Protein AF-C4JVC6-F1 (afdb_monomer_lite)

Secondary structure (DSSP, 8-state):
---HHHHHHHHHHHHHHHHHHHHHHHHHH---PPP---TT-TT-------PPPPPP-PPP--------------------------TTSPPPPPHHHHHHHHHHHHHHHHHHHHHHHHHHHT-TTTTS-HHHHHHHHHHHHHHHHHHHHHHHHHHHHHHHHHHHHHHHHHHHHHHHHHHTTTTTSSSSS---

InterPro domains:
  IPR021384 Mediator complex, subunit Med21 [PF11221] (1-170)
  IPR021384 Mediator complex, subunit Med21 [PTHR13381] (1-170)
  IPR037212 Mediator complex, subunit Med7/Med21-like [SSF140718] (2-170)

Sequence (192 aa):
MADILTQLQTCLDQLATQFYATIAYLDTYHDHSPAIPPPNVPNAVPQLNKIPKNPLPAVAAAGTTANTPGAPLPPDAAPQQQQQQHPDGPPPDSPGTFLMRQRELARDLIIKEQQIEYLVSVLPGIKSSEAEQLERIKQLAGELRAVEEERSSKRRELRKLGEKVDGLLGATCFSSSWILPVTNRRRAESQP

Radius of gyration: 44.87 Å; chains: 1; bounding box: 111×76×104 Å

Organism: Uncinocarpus reesii (strain UAMH 1704) (NCBI:txid336963)

Foldseek 3Di:
DDALVVVLVVLVVVLVVLVVVLVVLCVQQPDPPPDPDDPPDPDPDPDPPDDDDDDDDDDDDDDDDDDDDDDDDDDDDDDDPPPDDDPPGDYHDDPVVSVVVNVVSVVVSVVSVVVSVVSQVPNPCPPPDPVRVVVVVVVVVVVVVVVVVVVVVVVVVVVVVVVVVVVVVVVVVVVVVVVPPPPPPVVPPDDD

Structure (mmCIF, N/CA/C/O backbone):
data_AF-C4JVC6-F1
#
_entry.id   AF-C4JVC6-F1
#
loop_
_atom_site.group_PDB
_atom_site.id
_atom_site.type_symbol
_atom_site.label_atom_id
_atom_site.label_alt_id
_atom_site.label_comp_id
_atom_site.label_asym_id
_atom_site.label_entity_id
_atom_site.label_seq_id
_atom_site.pdbx_PDB_ins_code
_atom_site.Cartn_x
_atom_site.Cartn_y
_atom_site.Cartn_z
_atom_site.occupancy
_atom_site.B_iso_or_equiv
_atom_site.auth_seq_id
_atom_site.auth_comp_id
_atom_site.auth_asym_id
_atom_site.auth_atom_id
_atom_site.pdbx_PDB_model_num
ATOM 1 N N . MET A 1 1 ? -1.883 -8.960 8.449 1.00 44.94 1 MET A N 1
ATOM 2 C CA . MET A 1 1 ? -2.277 -7.663 7.867 1.00 44.94 1 MET A CA 1
ATOM 3 C C . MET A 1 1 ? -1.006 -6.835 7.849 1.00 44.94 1 MET A C 1
ATOM 5 O O . MET A 1 1 ? -0.602 -6.360 8.899 1.00 44.94 1 MET A O 1
ATOM 9 N N . ALA A 1 2 ? -0.261 -6.907 6.743 1.00 48.66 2 ALA A N 1
ATOM 10 C CA . ALA A 1 2 ? 1.084 -6.345 6.660 1.00 48.66 2 ALA A CA 1
ATOM 11 C C . ALA A 1 2 ? 1.010 -4.817 6.751 1.00 48.66 2 ALA A C 1
ATOM 13 O O . ALA A 1 2 ? 0.132 -4.201 6.152 1.00 48.66 2 ALA A O 1
ATOM 14 N N . ASP A 1 3 ? 1.897 -4.253 7.558 1.00 87.31 3 ASP A N 1
ATOM 15 C CA . ASP A 1 3 ? 2.061 -2.823 7.777 1.00 87.31 3 ASP A CA 1
ATOM 16 C C . ASP A 1 3 ? 2.368 -2.107 6.447 1.00 87.31 3 ASP A C 1
ATOM 18 O O . ASP A 1 3 ? 3.225 -2.552 5.680 1.00 87.31 3 ASP A O 1
ATOM 22 N N . ILE A 1 4 ? 1.657 -1.010 6.163 1.00 83.88 4 ILE A N 1
ATOM 23 C CA . ILE A 1 4 ? 1.789 -0.229 4.919 1.00 83.88 4 ILE A CA 1
ATOM 24 C C . ILE A 1 4 ? 3.217 0.318 4.786 1.00 83.88 4 ILE A C 1
ATOM 26 O O . ILE A 1 4 ? 3.759 0.369 3.682 1.00 83.88 4 ILE A O 1
ATOM 30 N N . LEU A 1 5 ? 3.866 0.654 5.906 1.00 86.75 5 LEU A N 1
ATOM 31 C CA . LEU A 1 5 ? 5.268 1.081 5.913 1.00 86.75 5 LEU A CA 1
ATOM 32 C C . LEU A 1 5 ? 6.205 -0.060 5.503 1.00 86.75 5 LEU A C 1
ATOM 34 O O . LEU A 1 5 ? 7.117 0.137 4.701 1.00 86.75 5 LEU A O 1
ATOM 38 N N . THR A 1 6 ? 5.937 -1.273 5.987 1.00 88.56 6 THR A N 1
ATOM 39 C CA . THR A 1 6 ? 6.692 -2.470 5.587 1.00 88.56 6 THR A CA 1
ATOM 40 C C . THR A 1 6 ? 6.469 -2.793 4.106 1.00 88.56 6 THR A C 1
ATOM 42 O O . THR A 1 6 ? 7.410 -3.157 3.403 1.00 88.56 6 THR A O 1
ATOM 45 N N . GLN A 1 7 ? 5.251 -2.599 3.593 1.00 89.12 7 GLN A N 1
ATOM 46 C CA . GLN A 1 7 ? 4.946 -2.759 2.171 1.00 89.12 7 GLN A CA 1
ATOM 47 C C . GLN A 1 7 ? 5.706 -1.749 1.301 1.00 89.12 7 GLN A C 1
ATOM 49 O O . GLN A 1 7 ? 6.273 -2.141 0.283 1.00 89.12 7 GLN A O 1
ATOM 54 N N . LEU A 1 8 ? 5.769 -0.476 1.706 1.00 88.31 8 LEU A N 1
ATOM 55 C CA . LEU A 1 8 ? 6.546 0.553 1.007 1.00 88.31 8 LEU A CA 1
ATOM 56 C C . LEU A 1 8 ? 8.030 0.167 0.961 1.00 88.31 8 LEU A C 1
ATOM 58 O O . LEU A 1 8 ? 8.640 0.209 -0.106 1.00 88.31 8 LEU A O 1
ATOM 62 N N . GLN A 1 9 ? 8.582 -0.310 2.079 1.00 90.88 9 GLN A N 1
ATOM 63 C CA . GLN A 1 9 ? 9.961 -0.795 2.139 1.00 90.88 9 GLN A CA 1
ATOM 64 C C . GLN A 1 9 ? 10.219 -1.935 1.140 1.00 90.88 9 GLN A C 1
ATOM 66 O O . GLN A 1 9 ? 11.223 -1.912 0.430 1.00 90.88 9 GLN A O 1
ATOM 71 N N . THR A 1 10 ? 9.306 -2.907 1.039 1.00 90.88 10 THR A N 1
ATOM 72 C CA . THR A 1 10 ? 9.401 -3.986 0.041 1.00 90.88 10 THR A CA 1
ATOM 73 C C . THR A 1 10 ? 9.290 -3.459 -1.392 1.00 90.88 10 THR A C 1
ATOM 75 O O . THR A 1 10 ? 10.024 -3.912 -2.266 1.00 90.88 10 THR A O 1
ATOM 78 N N . CYS A 1 11 ? 8.405 -2.494 -1.659 1.00 89.31 11 CYS A N 1
ATOM 79 C CA . CYS A 1 11 ? 8.266 -1.900 -2.989 1.00 89.31 11 CYS A CA 1
ATOM 80 C C . CYS A 1 11 ? 9.527 -1.144 -3.427 1.00 89.31 11 CYS A C 1
ATOM 82 O O . CYS A 1 11 ? 9.927 -1.264 -4.583 1.00 89.31 11 CYS A O 1
ATOM 84 N N . LEU A 1 12 ? 10.170 -0.407 -2.519 1.00 91.25 12 LEU A N 1
ATOM 85 C CA . LEU A 1 12 ? 11.408 0.319 -2.812 1.00 91.25 12 LEU A CA 1
ATOM 86 C C . LEU A 1 12 ? 12.566 -0.654 -3.099 1.00 91.25 12 LEU A C 1
ATOM 88 O O . LEU A 1 12 ? 13.299 -0.477 -4.068 1.00 91.25 12 LEU A O 1
ATOM 92 N N . ASP A 1 13 ? 12.685 -1.725 -2.313 1.00 93.56 13 ASP A N 1
ATOM 93 C CA . ASP A 1 13 ? 13.698 -2.771 -2.515 1.00 93.56 13 ASP A CA 1
ATOM 94 C C . ASP A 1 13 ? 13.533 -3.501 -3.864 1.00 93.56 13 ASP A C 1
ATOM 96 O O . ASP A 1 13 ? 14.488 -3.684 -4.628 1.00 93.56 13 ASP A O 1
ATOM 100 N N . GLN A 1 14 ? 12.289 -3.829 -4.224 1.00 91.31 14 GLN A N 1
ATOM 101 C CA . GLN A 1 14 ? 11.960 -4.394 -5.534 1.00 91.31 14 GLN A CA 1
ATOM 102 C C . GLN A 1 14 ? 12.302 -3.435 -6.679 1.00 91.31 14 GLN A C 1
ATOM 104 O O . GLN A 1 14 ? 12.825 -3.872 -7.703 1.00 91.31 14 GLN A O 1
ATOM 109 N N . LEU A 1 15 ? 12.045 -2.138 -6.506 1.00 92.69 15 LEU A N 1
ATOM 110 C CA . LEU A 1 15 ? 12.345 -1.116 -7.505 1.00 92.69 15 LEU A CA 1
ATOM 111 C C . LEU A 1 15 ? 13.863 -0.969 -7.709 1.00 92.69 15 LEU A C 1
ATOM 113 O O . LEU A 1 15 ? 14.331 -0.950 -8.846 1.00 92.69 15 LEU A O 1
ATOM 117 N N . ALA A 1 16 ? 14.654 -0.949 -6.633 1.00 92.12 16 ALA A N 1
ATOM 118 C CA . ALA A 1 16 ? 16.115 -0.906 -6.723 1.00 92.12 16 ALA A CA 1
ATOM 119 C C . ALA A 1 16 ? 16.690 -2.147 -7.431 1.00 92.12 16 ALA A C 1
ATOM 121 O O . ALA A 1 16 ? 17.555 -2.029 -8.303 1.00 92.12 16 ALA A O 1
ATOM 122 N N . THR A 1 17 ? 16.160 -3.331 -7.112 1.00 93.12 17 THR A N 1
ATOM 123 C CA . THR A 1 17 ? 16.526 -4.588 -7.784 1.00 93.12 17 THR A CA 1
ATOM 124 C C . THR A 1 17 ? 16.199 -4.528 -9.274 1.00 93.12 17 THR A C 1
ATOM 126 O O . THR A 1 17 ? 17.008 -4.921 -10.117 1.00 93.12 17 THR A O 1
ATOM 129 N N . GLN A 1 18 ? 15.032 -3.982 -9.614 1.00 92.06 18 GLN A N 1
ATOM 130 C CA . GLN A 1 18 ? 14.611 -3.808 -10.992 1.00 92.06 18 GLN A CA 1
ATOM 131 C C . GLN A 1 18 ? 15.514 -2.826 -11.746 1.00 92.06 18 GLN A C 1
ATOM 133 O O . GLN A 1 18 ? 15.920 -3.150 -12.856 1.00 92.06 18 GLN A O 1
ATOM 138 N N . PHE A 1 19 ? 15.901 -1.687 -11.159 1.00 92.62 19 PHE A N 1
ATOM 139 C CA . PHE A 1 19 ? 16.855 -0.759 -11.783 1.00 92.62 19 PHE A CA 1
ATOM 140 C C . PHE A 1 19 ? 18.204 -1.407 -12.082 1.00 92.62 19 PHE A C 1
ATOM 142 O O . PHE A 1 19 ? 18.767 -1.205 -13.156 1.00 92.62 19 PHE A O 1
ATOM 149 N N . TYR A 1 20 ? 18.731 -2.201 -11.151 1.00 93.44 20 TYR A N 1
ATOM 150 C CA . TYR A 1 20 ? 19.973 -2.920 -11.403 1.00 93.44 20 TYR A CA 1
ATOM 151 C C . TYR A 1 20 ? 19.810 -3.927 -12.550 1.00 93.44 20 TYR A C 1
ATOM 153 O O . TYR A 1 20 ? 20.639 -3.965 -13.458 1.00 93.44 20 TYR A O 1
ATOM 161 N N . ALA A 1 21 ? 18.716 -4.691 -12.558 1.00 89.19 21 ALA A N 1
ATOM 162 C CA . ALA A 1 21 ? 18.427 -5.655 -13.614 1.00 89.19 21 ALA A CA 1
ATOM 163 C C . ALA A 1 21 ? 18.221 -4.990 -14.987 1.00 89.19 21 ALA A C 1
ATOM 165 O O . ALA A 1 21 ? 18.677 -5.530 -15.994 1.00 89.19 21 ALA A O 1
ATOM 166 N N . THR A 1 22 ? 17.577 -3.818 -15.049 1.00 90.56 22 THR A N 1
ATOM 167 C CA . THR A 1 22 ? 17.377 -3.093 -16.312 1.00 90.56 22 THR A CA 1
ATOM 168 C C . THR A 1 22 ? 18.696 -2.582 -16.875 1.00 90.56 22 THR A C 1
ATOM 170 O O . THR A 1 22 ? 18.957 -2.773 -18.060 1.00 90.56 22 THR A O 1
ATOM 173 N N . ILE A 1 23 ? 19.555 -1.995 -16.037 1.00 90.19 23 ILE A N 1
ATOM 174 C CA . ILE A 1 23 ? 20.883 -1.522 -16.445 1.00 90.19 23 ILE A CA 1
ATOM 175 C C . ILE A 1 23 ? 21.759 -2.705 -16.866 1.00 90.19 23 ILE A C 1
ATOM 177 O O . ILE A 1 23 ? 22.396 -2.641 -17.913 1.00 90.19 23 ILE A O 1
ATOM 181 N N . ALA A 1 24 ? 21.749 -3.805 -16.109 1.00 87.94 24 ALA A N 1
ATOM 182 C CA . ALA A 1 24 ? 22.493 -5.012 -16.454 1.00 87.94 24 ALA A CA 1
ATOM 183 C C . ALA A 1 24 ? 22.021 -5.622 -17.783 1.00 87.94 24 ALA A C 1
ATOM 185 O O . ALA A 1 24 ? 22.848 -6.018 -18.599 1.00 87.94 24 ALA A O 1
ATOM 186 N N . TYR A 1 25 ? 20.710 -5.663 -18.041 1.00 88.50 25 TYR A N 1
ATOM 187 C CA . TYR A 1 25 ? 20.157 -6.127 -19.317 1.00 88.50 25 TYR A CA 1
ATOM 188 C C . TYR A 1 25 ? 20.566 -5.215 -20.485 1.00 88.50 25 TYR A C 1
ATOM 190 O O . TYR A 1 25 ? 20.982 -5.703 -21.532 1.00 88.50 25 TYR A O 1
ATOM 198 N N . LEU A 1 26 ? 20.513 -3.893 -20.296 1.00 86.69 26 LEU A N 1
ATOM 199 C CA . LEU A 1 26 ? 20.966 -2.926 -21.300 1.00 86.69 26 LEU A CA 1
ATOM 200 C C . LEU A 1 26 ? 22.464 -3.091 -21.603 1.00 86.69 26 LEU A C 1
ATOM 202 O O . LEU A 1 26 ? 22.848 -3.112 -22.766 1.00 86.69 26 LEU A O 1
ATOM 206 N N . ASP A 1 27 ? 23.304 -3.259 -20.582 1.00 86.31 27 ASP A N 1
ATOM 207 C CA . ASP A 1 27 ? 24.755 -3.421 -20.743 1.00 86.31 27 ASP A CA 1
ATOM 208 C C . ASP A 1 27 ? 25.133 -4.770 -21.378 1.00 86.31 27 ASP A C 1
ATOM 210 O O . ASP A 1 27 ? 26.068 -4.846 -22.165 1.00 86.31 27 ASP A O 1
ATOM 214 N N . THR A 1 28 ? 24.385 -5.840 -21.107 1.00 84.31 28 THR A N 1
ATOM 215 C CA . THR A 1 28 ? 24.721 -7.188 -21.605 1.00 84.31 28 THR A CA 1
ATOM 216 C C . THR A 1 28 ? 24.170 -7.500 -22.996 1.00 84.31 28 THR A C 1
ATOM 218 O O . THR A 1 28 ? 24.816 -8.238 -23.736 1.00 84.31 28 THR A O 1
ATOM 221 N N . TYR A 1 29 ? 23.020 -6.935 -23.379 1.00 80.62 29 TYR A N 1
ATOM 222 C CA . TYR A 1 29 ? 22.329 -7.272 -24.634 1.00 80.62 29 TYR A CA 1
ATOM 223 C C . TYR A 1 29 ? 22.292 -6.131 -25.661 1.00 80.62 29 TYR A C 1
ATOM 225 O O . TYR A 1 29 ? 21.611 -6.268 -26.679 1.00 80.62 29 TYR A O 1
ATOM 233 N N . HIS A 1 30 ? 22.997 -5.015 -25.429 1.00 74.44 30 HIS A N 1
ATOM 234 C CA . HIS A 1 30 ? 23.069 -3.942 -26.422 1.00 74.44 30 HIS A CA 1
ATOM 235 C C . HIS A 1 30 ? 23.783 -4.393 -27.702 1.00 74.44 30 HIS A C 1
ATOM 237 O O . HIS A 1 30 ? 24.790 -5.110 -27.689 1.00 74.44 30 HIS A O 1
ATOM 243 N N . ASP A 1 31 ? 23.257 -3.920 -28.830 1.00 66.50 31 ASP A N 1
ATOM 244 C CA . ASP A 1 31 ? 23.891 -4.111 -30.124 1.00 66.50 31 ASP A CA 1
ATOM 245 C C . ASP A 1 31 ? 25.186 -3.287 -30.156 1.00 66.50 31 ASP A C 1
ATOM 247 O O . ASP A 1 31 ? 25.179 -2.078 -29.899 1.00 66.50 31 ASP A O 1
ATOM 251 N N . HIS A 1 32 ? 26.315 -3.937 -30.441 1.00 63.31 32 HIS A N 1
ATOM 252 C CA . HIS A 1 32 ? 27.625 -3.287 -30.515 1.00 63.31 32 HIS A CA 1
ATOM 253 C C . HIS A 1 32 ? 27.745 -2.571 -31.862 1.00 63.31 32 HIS A C 1
ATOM 255 O O . HIS A 1 32 ? 28.586 -2.921 -32.694 1.00 63.31 32 HIS A O 1
ATOM 261 N N . SER A 1 33 ? 26.855 -1.602 -32.103 1.00 56.97 33 SER A N 1
ATOM 262 C CA . SER A 1 33 ? 26.818 -0.870 -33.362 1.00 56.97 33 SER A CA 1
ATOM 263 C C . SER A 1 33 ? 28.211 -0.301 -33.632 1.00 56.97 33 SER A C 1
ATOM 265 O O . SER A 1 33 ? 28.746 0.420 -32.781 1.00 56.97 33 SER A O 1
ATOM 267 N N . PRO A 1 34 ? 28.817 -0.596 -34.797 1.00 56.62 34 PRO A N 1
ATOM 268 C CA . PRO A 1 34 ? 30.087 0.003 -35.156 1.00 56.62 34 PRO A CA 1
ATOM 269 C C . PRO A 1 34 ? 29.924 1.522 -35.126 1.00 56.62 34 PRO A C 1
ATOM 271 O O . PRO A 1 34 ? 28.909 2.057 -35.584 1.00 56.62 34 PRO A O 1
ATOM 274 N N . ALA A 1 35 ? 30.910 2.208 -34.547 1.00 54.06 35 ALA A N 1
ATOM 275 C CA . ALA A 1 35 ? 30.951 3.661 -34.550 1.00 54.06 35 ALA A CA 1
ATOM 276 C C . ALA A 1 35 ? 30.781 4.143 -35.995 1.00 54.06 35 ALA A C 1
ATOM 278 O O . ALA A 1 35 ? 31.563 3.763 -36.866 1.00 54.06 35 ALA A O 1
ATOM 279 N N . ILE A 1 36 ? 29.740 4.939 -36.255 1.00 57.44 36 ILE A N 1
ATOM 280 C CA . ILE A 1 36 ? 29.518 5.539 -37.571 1.00 57.44 36 ILE A CA 1
ATOM 281 C C . ILE A 1 36 ? 30.738 6.430 -37.842 1.00 57.44 36 ILE A C 1
ATOM 283 O O . ILE A 1 36 ? 30.950 7.390 -37.092 1.00 57.44 36 ILE A O 1
ATOM 287 N N . PRO A 1 37 ? 31.576 6.122 -38.849 1.00 56.25 37 PRO A N 1
ATOM 288 C CA . PRO A 1 37 ? 32.741 6.941 -39.121 1.00 56.25 37 PRO A CA 1
ATOM 289 C C . PRO A 1 37 ? 32.266 8.326 -39.587 1.00 56.25 37 PRO A C 1
ATOM 291 O O . PRO A 1 37 ? 31.366 8.413 -40.429 1.00 56.25 37 PRO A O 1
ATOM 294 N N . PRO A 1 38 ? 32.835 9.425 -39.058 1.00 61.59 38 PRO A N 1
ATOM 295 C CA . PRO A 1 38 ? 32.524 10.756 -39.555 1.00 61.59 38 PRO A CA 1
ATOM 296 C C . PRO A 1 38 ? 32.864 10.837 -41.055 1.00 61.59 38 PRO A C 1
ATOM 298 O O . PRO A 1 38 ? 33.864 10.256 -41.486 1.00 61.59 38 PRO A O 1
ATOM 301 N N . PRO A 1 39 ? 32.078 11.574 -41.860 1.00 66.12 39 PRO A N 1
ATOM 302 C CA . PRO A 1 39 ? 32.087 11.486 -43.325 1.00 66.12 39 PRO A CA 1
ATOM 303 C C . PRO A 1 39 ? 33.377 11.960 -44.025 1.00 66.12 39 PRO A C 1
ATOM 305 O O . PRO A 1 39 ? 33.387 12.052 -45.247 1.00 66.12 39 PRO A O 1
ATOM 308 N N . ASN A 1 40 ? 34.461 12.275 -43.305 1.00 60.53 40 ASN A N 1
ATOM 309 C CA . ASN A 1 40 ? 35.645 12.910 -43.894 1.00 60.53 40 ASN A CA 1
ATOM 310 C C . ASN A 1 40 ? 37.014 12.374 -43.429 1.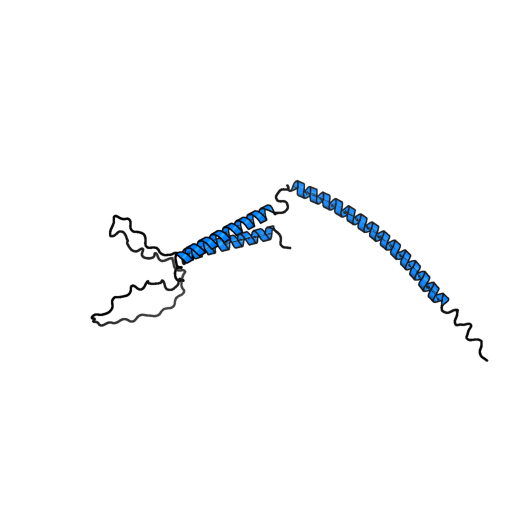00 60.53 40 ASN A C 1
ATOM 312 O O . ASN A 1 40 ? 38.012 13.075 -43.550 1.00 60.53 40 ASN A O 1
ATOM 316 N N . VAL A 1 41 ? 37.113 11.150 -42.903 1.00 56.75 41 VAL A N 1
ATOM 317 C CA . VAL A 1 41 ? 38.430 10.542 -42.618 1.00 56.75 41 VAL A CA 1
ATOM 318 C C . VAL A 1 41 ? 38.423 9.032 -42.892 1.00 56.75 41 VAL A C 1
ATOM 320 O O . VAL A 1 41 ? 37.917 8.268 -42.072 1.00 56.75 41 VAL A O 1
ATOM 323 N N . PRO A 1 42 ? 39.021 8.566 -44.008 1.00 58.09 42 PRO A N 1
ATOM 324 C CA . PRO A 1 42 ? 39.029 7.150 -44.399 1.00 58.09 42 PRO A CA 1
ATOM 325 C C . PRO A 1 42 ? 39.784 6.192 -43.460 1.00 58.09 42 PRO A C 1
ATOM 327 O O . PRO A 1 42 ? 39.829 4.999 -43.740 1.00 58.09 42 PRO A O 1
ATOM 330 N N . ASN A 1 43 ? 40.415 6.673 -42.380 1.00 58.19 43 ASN A N 1
ATOM 331 C CA . ASN A 1 43 ? 41.255 5.839 -41.512 1.00 58.19 43 ASN A CA 1
ATOM 332 C C . ASN A 1 43 ? 41.301 6.311 -40.043 1.00 58.19 43 ASN A C 1
ATOM 334 O O . ASN A 1 43 ? 42.372 6.430 -39.454 1.00 58.19 43 ASN A O 1
ATOM 338 N N . ALA A 1 44 ? 40.150 6.636 -39.448 1.00 48.34 44 ALA A N 1
ATOM 339 C CA . ALA A 1 44 ? 40.071 7.132 -38.067 1.00 48.34 44 ALA A CA 1
ATOM 340 C C . ALA A 1 44 ? 39.605 6.078 -37.046 1.00 48.34 44 ALA A C 1
ATOM 342 O O . ALA A 1 44 ? 38.897 6.418 -36.100 1.00 48.34 44 ALA A O 1
ATOM 343 N N . VAL A 1 45 ? 39.972 4.804 -37.213 1.00 52.16 45 VAL A N 1
ATOM 344 C CA . VAL A 1 45 ? 39.652 3.777 -36.209 1.00 52.16 45 VAL A CA 1
ATOM 345 C C . VAL A 1 45 ? 40.887 2.921 -35.915 1.00 52.16 45 VAL A C 1
ATOM 347 O O . VAL A 1 45 ? 41.141 1.957 -36.635 1.00 52.16 45 VAL A O 1
ATOM 350 N N . PRO A 1 46 ? 41.658 3.186 -34.844 1.00 51.19 46 PRO A N 1
ATOM 351 C CA . PRO A 1 46 ? 42.268 2.071 -34.148 1.00 51.19 46 PRO A CA 1
ATOM 352 C C . PRO A 1 46 ? 41.106 1.290 -33.532 1.00 51.19 46 PRO A C 1
ATOM 354 O O . PRO A 1 46 ? 40.339 1.841 -32.741 1.00 51.19 46 PRO A O 1
ATOM 357 N N . GLN A 1 47 ? 40.922 0.033 -33.945 1.00 57.38 47 GLN A N 1
ATOM 358 C CA . GLN A 1 47 ? 39.998 -0.868 -33.259 1.00 57.38 47 GLN A CA 1
ATOM 359 C C . GLN A 1 47 ? 40.295 -0.770 -31.762 1.00 57.38 47 GLN A C 1
ATOM 361 O O . GLN A 1 47 ? 41.457 -0.876 -31.361 1.00 57.38 47 GLN A O 1
ATOM 366 N N . LEU A 1 48 ? 39.274 -0.469 -30.956 1.00 50.56 48 LEU A N 1
ATOM 367 C CA . LEU A 1 48 ? 39.428 -0.327 -29.516 1.00 50.56 48 LEU A CA 1
ATOM 368 C C . LEU A 1 48 ? 39.828 -1.695 -28.960 1.00 50.56 48 LEU A C 1
ATOM 370 O O . LEU A 1 48 ? 38.986 -2.540 -28.658 1.00 50.56 48 LEU A O 1
ATOM 374 N N . ASN A 1 49 ? 41.136 -1.930 -28.876 1.00 52.69 49 ASN A N 1
ATOM 375 C CA . ASN A 1 49 ? 41.691 -3.098 -28.228 1.00 52.69 49 ASN A CA 1
ATOM 376 C C . ASN A 1 49 ? 41.271 -3.024 -26.763 1.00 52.69 49 ASN A C 1
ATOM 378 O O . ASN A 1 49 ? 41.713 -2.160 -26.009 1.00 52.69 49 ASN A O 1
ATOM 382 N N . LYS A 1 50 ? 40.341 -3.920 -26.433 1.00 54.97 50 LYS A N 1
ATOM 383 C CA . LYS A 1 50 ? 39.748 -4.213 -25.130 1.00 54.97 50 LYS A CA 1
ATOM 384 C C . LYS A 1 50 ? 40.723 -3.876 -23.999 1.00 54.97 50 LYS A C 1
ATOM 386 O O . LYS A 1 50 ? 41.712 -4.582 -23.814 1.00 54.97 50 LYS A O 1
ATOM 391 N N . ILE A 1 51 ? 40.439 -2.822 -23.232 1.00 54.44 51 ILE A N 1
ATOM 392 C CA . ILE A 1 51 ? 41.112 -2.609 -21.950 1.00 54.44 51 ILE A CA 1
ATOM 393 C C . ILE A 1 51 ? 40.699 -3.792 -21.058 1.00 54.44 51 ILE A C 1
ATOM 395 O O . ILE A 1 51 ? 39.497 -3.972 -20.834 1.00 54.44 51 ILE A O 1
ATOM 399 N N . PRO A 1 52 ? 41.638 -4.623 -20.568 1.00 48.97 52 PRO A N 1
ATOM 400 C CA . PRO A 1 52 ? 41.299 -5.737 -19.696 1.00 48.97 52 PRO A CA 1
ATOM 401 C C . PRO A 1 52 ? 40.674 -5.198 -18.409 1.00 48.97 52 PRO A C 1
ATOM 403 O O . PRO A 1 52 ? 41.302 -4.434 -17.675 1.00 48.97 52 PRO A O 1
ATOM 406 N N . LYS A 1 53 ? 39.426 -5.581 -18.123 1.00 56.78 53 LYS A N 1
ATOM 407 C CA . LYS A 1 53 ? 38.840 -5.362 -16.798 1.00 56.78 53 LYS A CA 1
ATOM 408 C C . LYS A 1 53 ? 39.656 -6.210 -15.815 1.00 56.78 53 LYS A C 1
ATOM 410 O O . LYS A 1 53 ? 39.847 -7.401 -16.050 1.00 56.78 53 LYS A O 1
ATOM 415 N N . ASN A 1 54 ? 40.204 -5.558 -14.789 1.00 46.62 54 ASN A N 1
ATOM 416 C CA . ASN A 1 54 ? 41.157 -6.127 -13.833 1.00 46.62 54 ASN A CA 1
ATOM 417 C C . ASN A 1 54 ? 40.679 -7.492 -13.292 1.00 46.62 54 ASN A C 1
ATOM 419 O O . ASN A 1 54 ? 39.574 -7.547 -12.743 1.00 46.62 54 ASN A O 1
ATOM 423 N N . PRO A 1 55 ? 41.465 -8.578 -13.418 1.00 50.56 55 PRO A N 1
ATOM 424 C CA . PRO A 1 55 ? 41.069 -9.869 -12.882 1.00 50.56 55 PRO A CA 1
ATOM 425 C C . PRO A 1 55 ? 41.214 -9.882 -11.354 1.00 50.56 55 PRO A C 1
ATOM 427 O O . PRO A 1 55 ? 42.206 -9.420 -10.791 1.00 50.56 55 PRO A O 1
ATOM 430 N N . LEU A 1 56 ? 40.209 -10.441 -10.678 1.00 44.94 56 LEU A N 1
ATOM 431 C CA . LEU A 1 56 ? 40.314 -10.900 -9.289 1.00 44.94 56 LEU A CA 1
ATOM 432 C C . LEU A 1 56 ? 41.410 -11.988 -9.196 1.00 44.94 56 LEU A C 1
ATOM 434 O O . LEU A 1 56 ? 41.614 -12.716 -10.171 1.00 44.94 56 LEU A O 1
ATOM 438 N N . PRO A 1 57 ? 42.137 -12.119 -8.069 1.00 36.59 57 PRO A N 1
ATOM 439 C CA . PRO A 1 57 ? 43.309 -12.987 -7.992 1.00 36.59 57 PRO A CA 1
ATOM 440 C C . PRO A 1 57 ? 42.898 -14.461 -8.110 1.00 36.59 57 PRO A C 1
ATOM 442 O O . PRO A 1 57 ? 42.192 -14.991 -7.254 1.00 36.59 57 PRO A O 1
ATOM 445 N N . ALA A 1 58 ? 43.350 -15.118 -9.179 1.00 40.12 58 ALA A N 1
ATOM 446 C CA . ALA A 1 58 ? 43.164 -16.546 -9.400 1.00 40.12 58 ALA A CA 1
ATOM 447 C C . ALA A 1 58 ? 44.282 -17.343 -8.712 1.00 40.12 58 ALA A C 1
ATOM 449 O O . ALA A 1 58 ? 45.472 -17.096 -8.916 1.00 40.12 58 ALA A O 1
ATOM 450 N N . VAL A 1 59 ? 43.873 -18.314 -7.898 1.00 38.22 59 VAL A N 1
ATOM 451 C CA . VAL A 1 59 ? 44.738 -19.337 -7.308 1.00 38.22 59 VAL A CA 1
ATOM 452 C C . VAL A 1 59 ? 45.248 -20.259 -8.423 1.00 38.22 59 VAL A C 1
ATOM 454 O O . VAL A 1 59 ? 44.502 -20.652 -9.316 1.00 38.22 59 VAL A O 1
ATOM 457 N N . ALA A 1 60 ? 46.547 -20.543 -8.375 1.00 39.28 60 ALA A N 1
ATOM 458 C CA . ALA A 1 60 ? 47.349 -21.191 -9.406 1.00 39.28 60 ALA A CA 1
ATOM 459 C C . ALA A 1 60 ? 46.939 -22.634 -9.759 1.00 39.28 60 ALA A C 1
ATOM 461 O O . ALA A 1 60 ? 46.705 -23.445 -8.867 1.00 39.28 60 ALA A O 1
ATOM 462 N N . ALA A 1 61 ? 47.027 -22.985 -11.049 1.00 30.83 61 ALA A N 1
ATOM 463 C CA . ALA A 1 61 ? 47.415 -24.323 -11.510 1.00 30.83 61 ALA A CA 1
ATOM 464 C C . ALA A 1 61 ? 47.951 -24.270 -12.956 1.00 30.83 61 ALA A C 1
ATOM 466 O O . ALA A 1 61 ? 47.368 -23.638 -13.832 1.00 30.83 61 ALA A O 1
ATOM 467 N N . ALA A 1 62 ? 49.106 -24.902 -13.159 1.00 30.95 62 ALA A N 1
ATOM 468 C CA . ALA A 1 62 ? 49.979 -24.843 -14.330 1.00 30.95 62 ALA A CA 1
ATOM 469 C C . ALA A 1 62 ? 49.715 -25.963 -15.362 1.00 30.95 62 ALA A C 1
ATOM 471 O O . ALA A 1 62 ? 49.157 -26.999 -15.009 1.00 30.95 62 ALA A O 1
ATOM 472 N N . GLY A 1 63 ? 50.213 -25.795 -16.600 1.00 32.75 63 GLY A N 1
ATOM 473 C CA . GLY A 1 63 ? 50.332 -26.876 -17.600 1.00 32.75 63 GLY A CA 1
ATOM 474 C C . GLY A 1 63 ? 50.323 -26.400 -19.066 1.00 32.75 63 GLY A C 1
ATOM 475 O O . GLY A 1 63 ? 49.260 -26.340 -19.662 1.00 32.75 63 GLY A O 1
ATOM 476 N N . THR A 1 64 ? 51.395 -25.800 -19.596 1.00 28.75 64 THR A N 1
ATOM 477 C CA . THR A 1 64 ? 52.452 -26.379 -20.472 1.00 28.75 64 THR A CA 1
ATOM 478 C C . THR A 1 64 ? 52.095 -26.573 -21.963 1.00 28.75 64 THR A C 1
ATOM 480 O O . THR A 1 64 ? 51.151 -27.250 -22.345 1.00 28.75 64 THR A O 1
ATOM 483 N N . THR A 1 65 ? 52.952 -25.965 -22.785 1.00 28.25 65 THR A N 1
ATOM 484 C CA . THR A 1 65 ? 53.050 -25.822 -24.249 1.00 28.25 65 THR A CA 1
ATOM 485 C C . THR A 1 65 ? 53.569 -27.053 -25.009 1.00 28.25 65 THR A C 1
ATOM 487 O O . THR A 1 65 ? 54.453 -27.732 -24.491 1.00 28.25 65 THR A O 1
ATOM 490 N N . ALA A 1 66 ? 53.211 -27.211 -26.295 1.00 29.02 66 ALA A N 1
ATOM 491 C CA . ALA A 1 66 ? 54.107 -27.775 -27.322 1.00 29.02 66 ALA A CA 1
ATOM 492 C C . ALA A 1 66 ? 53.711 -27.340 -28.753 1.00 29.02 66 ALA A C 1
ATOM 494 O O . ALA A 1 66 ? 52.566 -27.483 -29.167 1.00 29.02 66 ALA A O 1
ATOM 495 N N . ASN A 1 67 ? 54.696 -26.815 -29.487 1.00 29.64 67 ASN A N 1
ATOM 496 C CA . ASN A 1 67 ? 54.677 -26.296 -30.863 1.00 29.64 67 ASN A CA 1
ATOM 497 C C . ASN A 1 67 ? 55.485 -27.255 -31.766 1.00 29.64 67 ASN A C 1
ATOM 499 O O . ASN A 1 67 ? 56.468 -27.792 -31.259 1.00 29.64 67 ASN A O 1
ATOM 503 N N . THR A 1 68 ? 55.184 -27.394 -33.071 1.00 28.70 68 THR A N 1
ATOM 504 C CA . THR A 1 68 ? 56.140 -27.310 -34.227 1.00 28.70 68 THR A CA 1
ATOM 505 C C . THR A 1 68 ? 55.474 -27.627 -35.604 1.00 28.70 68 THR A C 1
ATOM 507 O O . THR A 1 68 ? 54.400 -28.222 -35.616 1.00 28.70 68 THR A O 1
ATOM 510 N N . PRO A 1 69 ? 56.049 -27.177 -36.758 1.00 36.19 69 PRO A N 1
ATOM 511 C CA . PRO A 1 69 ? 55.320 -26.685 -37.950 1.00 36.19 69 PRO A CA 1
ATOM 512 C C . PRO A 1 69 ? 55.673 -27.360 -39.312 1.00 36.19 69 PRO A C 1
ATOM 514 O O . PRO A 1 69 ? 56.673 -28.065 -39.413 1.00 36.19 69 PRO A O 1
ATOM 517 N N . GLY A 1 70 ? 54.927 -27.059 -40.398 1.00 29.5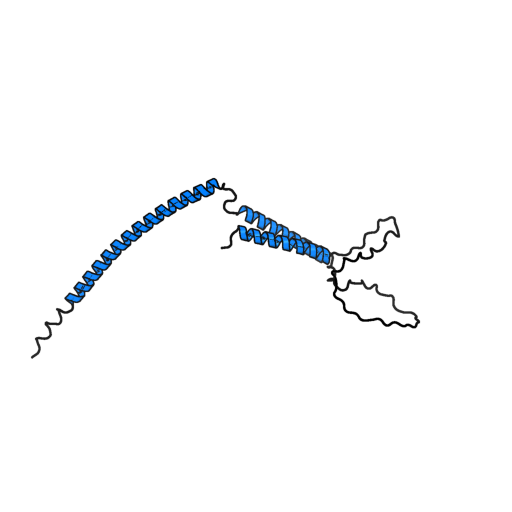2 70 GLY A N 1
ATOM 518 C CA . GLY A 1 70 ? 55.333 -27.337 -41.800 1.00 29.52 70 GLY A CA 1
ATOM 519 C C . GLY A 1 70 ? 54.234 -27.135 -42.875 1.00 29.52 70 GLY A C 1
ATOM 520 O O . GLY A 1 70 ? 53.177 -27.739 -42.778 1.00 29.52 70 GLY A O 1
ATOM 521 N N . ALA A 1 71 ? 54.494 -26.273 -43.873 1.00 31.48 71 ALA A N 1
ATOM 522 C CA . ALA A 1 71 ? 53.631 -25.770 -44.979 1.00 31.48 71 ALA A CA 1
ATOM 523 C C . ALA A 1 71 ? 53.502 -26.743 -46.201 1.00 31.48 71 ALA A C 1
ATOM 525 O O . ALA A 1 71 ? 54.115 -27.806 -46.105 1.00 31.48 71 ALA A O 1
ATOM 526 N N . PRO A 1 72 ? 52.866 -26.437 -47.382 1.00 39.06 72 PRO A N 1
ATOM 527 C CA . PRO A 1 72 ? 52.106 -25.253 -47.859 1.00 39.06 72 PRO A CA 1
ATOM 528 C C . PRO A 1 72 ? 50.749 -25.521 -48.612 1.00 39.06 72 PRO A C 1
ATOM 530 O O . PRO A 1 72 ? 50.409 -26.641 -48.972 1.00 39.06 72 PRO A O 1
ATOM 533 N N . LEU A 1 73 ? 50.002 -24.428 -48.858 1.00 31.45 73 LEU A N 1
ATOM 534 C CA . LEU A 1 73 ? 48.746 -24.219 -49.643 1.00 31.45 73 LEU A CA 1
ATOM 535 C C . LEU A 1 73 ? 48.959 -24.302 -51.185 1.00 31.45 73 LEU A C 1
ATOM 537 O O . LEU A 1 73 ? 50.116 -24.123 -51.581 1.00 31.45 73 LEU A O 1
ATOM 541 N N . PRO A 1 74 ? 47.937 -24.504 -52.080 1.00 43.47 74 PRO A N 1
ATOM 542 C CA . PRO A 1 74 ? 46.811 -23.558 -52.351 1.00 43.47 74 PRO A CA 1
ATOM 543 C C . PRO A 1 74 ? 45.493 -24.219 -52.897 1.00 43.47 74 PRO A C 1
ATOM 545 O O . PRO A 1 74 ? 45.361 -25.436 -52.825 1.00 43.47 74 PRO A O 1
ATOM 548 N N . PRO A 1 75 ? 44.526 -23.490 -53.505 1.00 41.56 75 PRO A N 1
ATOM 549 C CA . PRO A 1 75 ? 43.652 -22.471 -52.916 1.00 41.56 75 PRO A CA 1
ATOM 550 C C . PRO A 1 75 ? 42.158 -22.771 -53.203 1.00 41.56 75 PRO A C 1
ATOM 552 O O . PRO A 1 75 ? 41.741 -22.794 -54.356 1.00 41.56 75 PRO A O 1
ATOM 555 N N . ASP A 1 76 ? 41.322 -22.921 -52.179 1.00 32.28 76 ASP A N 1
ATOM 556 C CA . ASP A 1 76 ? 39.875 -22.745 -52.342 1.00 32.28 76 ASP A CA 1
ATOM 557 C C . ASP A 1 76 ? 39.240 -22.358 -50.999 1.00 32.28 76 ASP A C 1
ATOM 559 O O . ASP A 1 76 ? 39.798 -22.655 -49.942 1.00 32.28 76 ASP A O 1
ATOM 563 N N . ALA A 1 77 ? 38.078 -21.714 -51.066 1.00 32.19 77 ALA A N 1
ATOM 564 C CA . ALA A 1 77 ? 37.246 -21.191 -49.977 1.00 32.19 77 ALA A CA 1
ATOM 565 C C . ALA A 1 77 ? 37.574 -19.771 -49.465 1.00 32.19 77 ALA A C 1
ATOM 567 O O . ALA A 1 77 ? 38.427 -19.526 -48.611 1.00 32.19 77 ALA A O 1
ATOM 568 N N . ALA A 1 78 ? 36.764 -18.826 -49.950 1.00 34.62 78 ALA A N 1
ATOM 569 C CA . ALA A 1 78 ? 36.501 -17.549 -49.303 1.00 34.62 78 ALA A CA 1
ATOM 570 C C . ALA A 1 78 ? 36.134 -17.758 -47.815 1.00 34.62 78 ALA A C 1
ATOM 572 O O . ALA A 1 78 ? 35.200 -18.513 -47.528 1.00 34.62 78 ALA A O 1
ATOM 573 N N . PRO A 1 79 ? 36.802 -17.093 -46.854 1.00 36.97 79 PRO A N 1
ATOM 574 C CA . PRO A 1 79 ? 36.408 -17.186 -45.458 1.00 36.97 79 PRO A CA 1
ATOM 575 C C . PRO A 1 79 ? 35.145 -1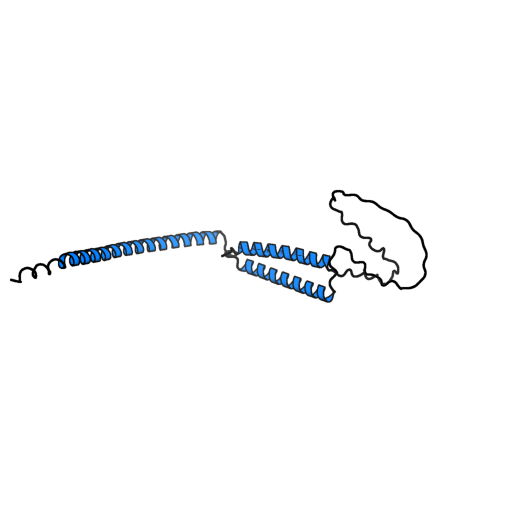6.353 -45.230 1.00 36.97 79 PRO A C 1
ATOM 577 O O . PRO A 1 79 ? 35.171 -15.123 -45.307 1.00 36.97 79 PRO A O 1
ATOM 580 N N . GLN A 1 80 ? 34.039 -17.034 -44.922 1.00 32.88 80 GLN A N 1
ATOM 581 C CA . GLN A 1 80 ? 32.921 -16.435 -44.202 1.00 32.88 80 GLN A CA 1
ATOM 582 C C . GLN A 1 80 ? 33.487 -15.743 -42.959 1.00 32.88 80 GLN A C 1
ATOM 584 O O . GLN A 1 80 ? 34.115 -16.383 -42.116 1.00 32.88 80 GLN A O 1
ATOM 589 N N . GLN A 1 81 ? 33.288 -14.428 -42.870 1.00 34.09 81 GLN A N 1
ATOM 590 C CA . GLN A 1 81 ? 33.603 -13.645 -41.684 1.00 34.09 81 GLN A CA 1
ATOM 591 C C . GLN A 1 81 ? 32.746 -14.167 -40.529 1.00 34.09 81 GLN A C 1
ATOM 593 O O . GLN A 1 81 ? 31.580 -13.815 -40.379 1.00 34.09 81 GLN A O 1
ATOM 598 N N . GLN A 1 82 ? 33.325 -15.065 -39.741 1.00 34.56 82 GLN A N 1
ATOM 599 C CA . GLN A 1 82 ? 32.780 -15.498 -38.469 1.00 34.56 82 GLN A CA 1
ATOM 600 C C . GLN A 1 82 ? 32.805 -14.291 -37.531 1.00 34.56 82 GLN A C 1
ATOM 602 O O . GLN A 1 82 ? 33.874 -13.858 -37.099 1.00 34.56 82 GLN A O 1
ATOM 607 N N . GLN A 1 83 ? 31.622 -13.743 -37.233 1.00 41.28 83 GLN A N 1
ATOM 608 C CA . GLN A 1 83 ? 31.388 -12.922 -36.048 1.00 41.28 83 GLN A CA 1
ATOM 609 C C . GLN A 1 83 ? 31.995 -13.656 -34.842 1.00 41.28 83 GLN A C 1
ATOM 611 O O . GLN A 1 83 ? 31.454 -14.653 -34.364 1.00 41.28 83 GLN A O 1
ATOM 616 N N . GLN A 1 84 ? 33.151 -13.190 -34.376 1.00 42.94 84 GLN A N 1
ATOM 617 C CA . GLN A 1 84 ? 33.830 -13.740 -33.211 1.00 42.94 84 GLN A CA 1
ATOM 618 C C . GLN A 1 84 ? 33.095 -13.286 -31.950 1.00 42.94 84 GLN A C 1
ATOM 620 O O . GLN A 1 84 ? 33.358 -12.226 -31.383 1.00 42.94 84 GLN A O 1
ATOM 625 N N . GLN A 1 85 ? 32.134 -14.118 -31.557 1.00 43.75 85 GLN A N 1
ATOM 626 C CA . GLN A 1 85 ? 31.502 -14.138 -30.247 1.00 43.75 85 GLN A 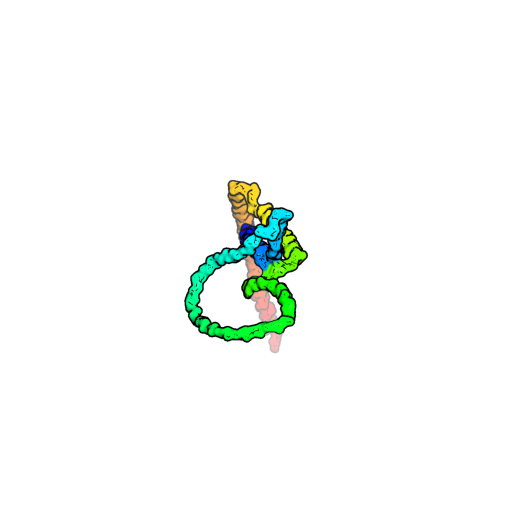CA 1
ATOM 627 C C . GLN A 1 85 ? 32.587 -14.221 -29.160 1.00 43.75 85 GLN A C 1
ATOM 629 O O . GLN A 1 85 ? 33.487 -15.059 -29.216 1.00 43.75 85 GLN A O 1
ATOM 634 N N . HIS A 1 86 ? 32.510 -13.335 -28.166 1.00 46.31 86 HIS A N 1
ATOM 635 C CA . HIS A 1 86 ? 33.191 -13.539 -26.888 1.00 46.31 86 HIS A CA 1
ATOM 636 C C . HIS A 1 86 ? 32.669 -14.841 -26.240 1.00 46.31 86 HIS A C 1
ATOM 638 O O . HIS A 1 86 ? 31.458 -15.051 -26.268 1.00 46.31 86 HIS A O 1
ATOM 644 N N . PRO A 1 87 ? 33.518 -15.694 -25.633 1.00 54.78 87 PRO A N 1
ATOM 645 C CA . PRO A 1 87 ? 33.115 -17.040 -25.219 1.00 54.78 87 PRO A CA 1
ATOM 646 C C . PRO A 1 87 ? 32.298 -17.134 -23.915 1.00 54.78 87 PRO A C 1
ATOM 648 O O . PRO A 1 87 ? 31.948 -18.244 -23.545 1.00 54.78 87 PRO A O 1
ATOM 651 N N . ASP A 1 88 ? 31.953 -16.031 -23.239 1.00 58.94 88 ASP A N 1
ATOM 652 C CA . ASP A 1 88 ? 31.262 -16.087 -21.928 1.00 58.94 88 ASP A CA 1
ATOM 653 C C . ASP A 1 88 ? 30.024 -15.174 -21.800 1.00 58.94 88 ASP A C 1
ATOM 655 O O . ASP A 1 88 ? 29.485 -15.001 -20.708 1.00 58.94 88 ASP A O 1
ATOM 659 N N . GLY A 1 89 ? 29.550 -14.570 -22.896 1.00 59.25 89 GLY A N 1
ATOM 660 C CA . GLY A 1 89 ? 28.373 -13.691 -22.887 1.00 59.25 89 GLY A CA 1
ATOM 661 C C . GLY A 1 89 ? 27.199 -14.274 -23.679 1.00 59.25 89 GLY A C 1
ATOM 662 O O . GLY A 1 89 ? 27.434 -14.872 -24.732 1.00 59.25 89 GLY A O 1
ATOM 663 N N . PRO A 1 90 ? 25.939 -14.108 -23.226 1.00 70.31 90 PRO A N 1
ATOM 664 C CA . PRO A 1 90 ? 24.783 -14.430 -24.056 1.00 70.31 90 PRO A CA 1
ATOM 665 C C . PRO A 1 90 ? 24.817 -13.600 -25.355 1.00 70.31 90 PRO A C 1
ATOM 667 O O . PRO A 1 90 ? 25.332 -12.479 -25.353 1.00 70.31 90 PRO A O 1
ATOM 670 N N . PRO A 1 91 ? 24.314 -14.138 -26.481 1.00 76.62 91 PRO A N 1
ATOM 671 C CA . PRO A 1 91 ? 24.317 -13.415 -27.748 1.00 76.62 91 PRO A CA 1
ATOM 672 C C . PRO A 1 91 ? 23.485 -12.122 -27.644 1.00 76.62 91 PRO A C 1
ATOM 674 O O . PRO A 1 91 ? 22.468 -12.122 -26.946 1.00 76.62 91 PRO A O 1
ATOM 677 N N . PRO A 1 92 ? 23.887 -11.038 -28.337 1.00 76.81 92 PRO A N 1
ATOM 678 C CA . PRO A 1 92 ? 23.134 -9.787 -28.338 1.00 76.81 92 PRO A CA 1
ATOM 679 C C . PRO A 1 92 ? 21.729 -9.999 -28.915 1.00 76.81 92 PRO A C 1
ATOM 681 O O . PRO A 1 92 ? 21.539 -10.768 -29.865 1.00 76.81 92 PRO A O 1
ATOM 684 N N . ASP A 1 93 ? 20.742 -9.312 -28.340 1.00 81.75 93 ASP A N 1
ATOM 685 C CA . ASP A 1 93 ? 19.358 -9.392 -28.803 1.00 81.75 93 ASP A CA 1
ATOM 686 C C . ASP A 1 93 ? 19.188 -8.642 -30.134 1.00 81.75 93 ASP A C 1
ATOM 688 O O . ASP A 1 93 ? 19.836 -7.630 -30.398 1.00 81.75 93 ASP A O 1
ATOM 692 N N . SER A 1 94 ? 18.260 -9.106 -30.979 1.00 85.25 94 SER A N 1
ATOM 693 C CA . SER A 1 94 ? 17.895 -8.359 -32.193 1.00 85.25 94 SER A CA 1
ATOM 694 C C . SER A 1 94 ? 17.364 -6.957 -31.838 1.00 85.25 94 SER A C 1
ATOM 696 O O . SER A 1 94 ? 16.634 -6.820 -30.848 1.00 85.25 94 SER A O 1
ATOM 698 N N . PRO A 1 95 ? 17.620 -5.917 -32.657 1.00 82.06 95 PRO A N 1
ATOM 699 C CA . PRO A 1 95 ? 17.281 -4.533 -32.309 1.00 82.06 95 PRO A CA 1
ATOM 700 C C . PRO A 1 95 ? 15.779 -4.323 -32.060 1.00 82.06 95 PRO A C 1
ATOM 702 O O . PRO A 1 95 ? 15.391 -3.564 -31.175 1.00 82.06 95 PRO A O 1
ATOM 705 N N . GLY A 1 96 ? 14.912 -5.041 -32.785 1.00 86.56 96 GLY A N 1
ATOM 706 C CA . GLY A 1 96 ? 13.463 -4.996 -32.558 1.00 86.56 96 GLY A CA 1
ATOM 707 C C . GLY A 1 96 ? 13.042 -5.604 -31.215 1.00 86.56 96 GLY A C 1
ATOM 708 O O . GLY A 1 96 ? 12.182 -5.051 -30.530 1.00 86.56 96 GLY A O 1
ATOM 709 N N . THR A 1 97 ? 13.678 -6.706 -30.809 1.00 86.62 97 THR A N 1
ATOM 710 C CA . THR A 1 97 ? 13.400 -7.363 -29.521 1.00 86.62 97 THR A CA 1
ATOM 711 C C . THR A 1 97 ? 13.943 -6.530 -28.365 1.00 86.62 97 THR A C 1
ATOM 713 O O . THR A 1 97 ? 13.234 -6.313 -27.385 1.00 86.62 97 THR A O 1
ATOM 716 N N . PHE A 1 98 ? 15.154 -5.990 -28.506 1.00 88.19 98 PHE A N 1
ATOM 717 C CA . PHE A 1 98 ? 15.781 -5.123 -27.513 1.00 88.19 98 PHE A CA 1
ATOM 718 C C . PHE A 1 98 ? 14.941 -3.870 -27.224 1.00 88.19 98 PHE A C 1
ATOM 720 O O . PHE A 1 98 ? 14.643 -3.581 -26.067 1.00 88.19 98 PHE A O 1
ATOM 727 N N . LEU A 1 99 ? 14.467 -3.168 -28.263 1.00 88.50 99 LEU A N 1
ATOM 728 C CA . LEU A 1 99 ? 13.592 -1.998 -28.105 1.00 88.50 99 LEU A CA 1
ATOM 729 C C . LEU A 1 99 ? 12.241 -2.353 -27.471 1.00 88.50 99 LEU A C 1
ATOM 731 O O . LEU A 1 99 ? 11.718 -1.593 -26.651 1.00 88.50 99 LEU A O 1
ATOM 735 N N . MET A 1 100 ? 11.671 -3.508 -27.827 1.00 91.88 100 MET A N 1
ATOM 736 C CA . MET A 1 100 ? 10.445 -4.003 -27.200 1.00 91.88 100 MET A CA 1
ATOM 737 C C . MET A 1 100 ? 10.654 -4.208 -25.696 1.00 91.88 100 MET A C 1
ATOM 739 O O . MET A 1 100 ? 9.882 -3.670 -24.899 1.00 91.88 100 MET A O 1
ATOM 743 N N . ARG A 1 101 ? 11.726 -4.911 -25.306 1.00 88.62 101 ARG A N 1
ATOM 744 C CA . ARG A 1 101 ? 12.049 -5.172 -23.898 1.00 88.62 101 ARG A CA 1
ATOM 745 C C . ARG A 1 101 ? 12.391 -3.899 -23.140 1.00 88.62 101 ARG A C 1
ATOM 747 O O . ARG A 1 101 ? 11.890 -3.705 -22.040 1.00 88.62 101 ARG A O 1
ATOM 754 N N . GLN A 1 102 ? 13.154 -2.982 -23.734 1.00 90.50 102 GLN A N 1
ATOM 755 C CA . GLN A 1 102 ? 13.438 -1.677 -23.135 1.00 90.50 102 GLN A CA 1
ATOM 756 C C . GLN A 1 102 ? 12.144 -0.924 -22.803 1.00 90.50 102 GLN A C 1
ATOM 758 O O . GLN A 1 102 ? 12.003 -0.367 -21.714 1.00 90.50 102 GLN A O 1
ATOM 763 N N . ARG A 1 103 ? 11.166 -0.943 -23.715 1.00 92.62 103 ARG A N 1
ATOM 764 C CA . ARG A 1 103 ? 9.868 -0.302 -23.492 1.00 92.62 103 ARG A CA 1
ATOM 765 C C . ARG A 1 103 ? 9.043 -1.006 -22.415 1.00 92.62 103 ARG A C 1
ATOM 767 O O . ARG A 1 103 ? 8.357 -0.328 -21.657 1.00 92.62 103 ARG A O 1
ATOM 774 N N . GLU A 1 104 ? 9.073 -2.333 -22.350 1.00 92.75 104 GLU A N 1
ATOM 775 C CA . GLU A 1 104 ? 8.397 -3.099 -21.295 1.00 92.75 104 GLU A CA 1
ATOM 776 C C . GLU A 1 104 ? 8.988 -2.818 -19.917 1.00 92.75 104 GLU A C 1
ATOM 778 O O . GLU A 1 104 ? 8.241 -2.485 -18.999 1.00 92.75 104 GLU A O 1
ATOM 783 N N . LEU A 1 105 ? 10.316 -2.845 -19.804 1.00 92.94 105 LEU A N 1
ATOM 784 C CA . LEU A 1 105 ? 11.040 -2.513 -18.581 1.00 92.94 105 LEU A CA 1
ATOM 785 C C . LEU A 1 105 ? 10.737 -1.082 -18.117 1.00 92.94 105 LEU A C 1
ATOM 787 O O . LEU A 1 105 ? 10.472 -0.859 -16.939 1.00 92.94 105 LEU A O 1
ATOM 791 N N . ALA A 1 106 ? 10.713 -0.117 -19.041 1.00 92.19 106 ALA A N 1
ATOM 792 C CA . ALA A 1 106 ? 10.360 1.265 -18.728 1.00 92.19 106 ALA A CA 1
ATOM 793 C C . ALA A 1 106 ? 8.903 1.410 -18.252 1.00 92.19 106 ALA A C 1
ATOM 795 O O . ALA A 1 106 ? 8.640 2.150 -17.308 1.00 92.19 106 ALA A O 1
ATOM 796 N N . ARG A 1 107 ? 7.948 0.698 -18.872 1.00 94.00 107 ARG A N 1
ATOM 797 C CA . ARG A 1 107 ? 6.547 0.711 -18.417 1.00 94.00 107 ARG A CA 1
ATOM 798 C C . ARG A 1 107 ? 6.404 0.140 -17.012 1.00 94.00 107 ARG A C 1
ATOM 800 O O . ARG A 1 107 ? 5.675 0.721 -16.216 1.00 94.00 107 ARG A O 1
ATOM 807 N N . ASP A 1 108 ? 7.071 -0.971 -16.720 1.00 92.69 108 ASP A N 1
ATOM 808 C CA . ASP A 1 108 ? 6.972 -1.615 -15.410 1.00 92.69 108 ASP A CA 1
ATOM 809 C C . ASP A 1 108 ? 7.551 -0.721 -14.302 1.00 92.69 108 ASP A C 1
ATOM 811 O O . ASP A 1 108 ? 6.906 -0.528 -13.275 1.00 92.69 108 ASP A O 1
ATOM 815 N N . LEU A 1 109 ? 8.679 -0.046 -14.560 1.00 92.50 109 LEU A N 1
ATOM 816 C CA . LEU A 1 109 ? 9.238 0.956 -13.644 1.00 92.50 109 LEU A CA 1
ATOM 817 C C . LEU A 1 109 ? 8.261 2.107 -13.354 1.00 92.50 109 LEU A C 1
ATOM 819 O O . LEU A 1 109 ? 8.063 2.460 -12.195 1.00 92.50 109 LEU A O 1
ATOM 823 N N . ILE A 1 110 ? 7.609 2.657 -14.383 1.00 94.00 110 ILE A N 1
ATOM 824 C CA . ILE A 1 110 ? 6.624 3.742 -14.216 1.00 94.00 110 ILE A CA 1
ATOM 825 C C . ILE A 1 110 ? 5.420 3.266 -13.394 1.00 94.00 110 ILE A C 1
ATOM 827 O O . ILE A 1 110 ? 4.937 3.973 -12.513 1.00 94.00 110 ILE A O 1
ATOM 831 N N . ILE A 1 111 ? 4.921 2.058 -13.664 1.00 93.75 111 ILE A N 1
ATOM 832 C CA . ILE A 1 111 ? 3.793 1.492 -12.916 1.00 93.75 111 ILE A CA 1
ATOM 833 C C . ILE A 1 111 ? 4.192 1.263 -11.451 1.00 93.75 111 ILE A C 1
ATOM 835 O O . ILE A 1 111 ? 3.401 1.543 -10.550 1.00 93.75 111 ILE A O 1
ATOM 839 N N . LYS A 1 112 ? 5.417 0.796 -11.189 1.00 89.88 112 LYS A N 1
ATOM 840 C CA . LYS A 1 112 ? 5.954 0.635 -9.831 1.00 89.88 112 LYS A CA 1
ATOM 841 C C . LYS A 1 112 ? 6.084 1.966 -9.097 1.00 89.88 112 LYS A C 1
ATOM 843 O O . LYS A 1 112 ? 5.719 2.038 -7.927 1.00 89.88 112 LYS A O 1
ATOM 848 N N . GLU A 1 113 ? 6.526 3.020 -9.772 1.00 90.88 113 GLU A N 1
ATOM 849 C CA . GLU A 1 113 ? 6.574 4.372 -9.207 1.00 90.88 113 GLU A CA 1
ATOM 850 C C . GLU A 1 113 ? 5.175 4.869 -8.812 1.00 90.88 113 GLU A C 1
ATOM 852 O O . GLU A 1 113 ? 4.975 5.306 -7.680 1.00 90.88 113 GLU A O 1
ATOM 857 N N . GLN A 1 114 ? 4.175 4.690 -9.682 1.00 92.31 114 GLN A N 1
ATOM 858 C CA . GLN A 1 114 ? 2.779 5.035 -9.374 1.00 92.31 114 GLN A CA 1
ATOM 859 C C . GLN A 1 114 ? 2.227 4.236 -8.187 1.00 92.31 114 GLN A C 1
ATOM 861 O O . GLN A 1 114 ? 1.491 4.770 -7.358 1.00 92.31 114 GLN A O 1
ATOM 866 N N . GLN A 1 115 ? 2.581 2.951 -8.075 1.00 88.50 115 GLN A N 1
ATOM 867 C CA . GLN A 1 115 ? 2.207 2.134 -6.918 1.00 88.50 115 GLN A CA 1
ATOM 868 C C . GLN A 1 115 ? 2.814 2.685 -5.624 1.00 88.50 115 GLN A C 1
ATOM 870 O O . GLN A 1 115 ? 2.129 2.719 -4.602 1.00 88.50 115 GLN A O 1
ATOM 875 N N . ILE A 1 116 ? 4.069 3.140 -5.659 1.00 90.25 116 ILE A N 1
ATOM 876 C CA . ILE A 1 116 ? 4.726 3.765 -4.505 1.00 90.25 116 ILE A CA 1
ATOM 877 C C . ILE A 1 116 ? 4.044 5.088 -4.154 1.00 90.25 116 ILE A C 1
ATOM 879 O O . ILE A 1 116 ? 3.725 5.301 -2.987 1.00 90.25 116 ILE A O 1
ATOM 883 N N . GLU A 1 117 ? 3.752 5.944 -5.135 1.00 90.00 117 GLU A N 1
ATOM 884 C CA . GLU A 1 117 ? 3.043 7.211 -4.915 1.00 90.00 117 GLU A CA 1
ATOM 885 C C . GLU A 1 117 ? 1.666 6.982 -4.276 1.00 90.00 117 GLU A C 1
ATOM 887 O O . GLU A 1 117 ? 1.307 7.631 -3.288 1.00 90.00 117 GLU A O 1
ATOM 892 N N . TYR A 1 118 ? 0.920 5.995 -4.776 1.00 90.31 118 TYR A N 1
ATOM 893 C CA . TYR A 1 118 ? -0.352 5.603 -4.186 1.00 90.31 118 TYR A CA 1
ATOM 894 C C . TYR A 1 118 ? -0.181 5.130 -2.739 1.00 90.31 118 TYR A C 1
ATOM 896 O O . TYR A 1 118 ? -0.888 5.617 -1.856 1.00 90.31 118 TYR A O 1
ATOM 904 N N . LEU A 1 119 ? 0.772 4.237 -2.461 1.00 87.25 119 LEU A N 1
ATOM 905 C CA . LEU A 1 119 ? 1.023 3.756 -1.100 1.00 87.25 119 LEU A CA 1
ATOM 906 C C . LEU A 1 119 ? 1.399 4.895 -0.150 1.00 87.25 119 LEU A C 1
ATOM 908 O O . LEU A 1 119 ? 0.879 4.939 0.962 1.00 87.25 119 LEU A O 1
ATOM 912 N N . VAL A 1 120 ? 2.221 5.846 -0.600 1.00 88.06 120 VAL A N 1
ATOM 913 C CA . VAL A 1 120 ? 2.564 7.057 0.159 1.00 88.06 120 VAL A CA 1
ATOM 914 C C . VAL A 1 120 ? 1.314 7.890 0.447 1.00 88.06 120 VAL A C 1
ATOM 916 O O . VAL A 1 120 ? 1.127 8.352 1.571 1.00 88.06 120 VAL A O 1
ATOM 919 N N . SER A 1 121 ? 0.418 8.045 -0.530 1.00 87.94 121 SER A N 1
ATOM 920 C CA . SER A 1 121 ? -0.825 8.810 -0.361 1.00 87.94 121 SER A CA 1
ATOM 921 C C . SER A 1 121 ? -1.817 8.170 0.621 1.00 87.94 121 SER A C 1
ATOM 923 O O . SER A 1 121 ? -2.596 8.879 1.262 1.00 87.94 121 SER A O 1
ATOM 925 N N . VAL A 1 122 ? -1.770 6.842 0.761 1.00 87.06 122 VAL A N 1
ATOM 926 C CA . VAL A 1 122 ? -2.649 6.046 1.633 1.00 87.06 122 VAL A CA 1
ATOM 927 C C . VAL A 1 122 ? -2.038 5.842 3.026 1.00 87.06 122 VAL A C 1
ATOM 929 O O . VAL A 1 122 ? -2.679 5.251 3.896 1.00 87.06 122 VAL A O 1
ATOM 932 N N . LEU A 1 123 ? -0.834 6.368 3.290 1.00 86.06 123 LEU A N 1
ATOM 933 C CA . LEU A 1 123 ? -0.198 6.239 4.598 1.00 86.06 123 LEU A CA 1
ATOM 934 C C . LEU A 1 123 ? -1.096 6.817 5.709 1.00 86.06 123 LEU A C 1
ATOM 936 O O . LEU A 1 123 ? -1.423 8.012 5.702 1.00 86.06 123 LEU A O 1
ATOM 940 N N . PRO A 1 124 ? -1.498 5.990 6.692 1.00 83.06 124 PRO A N 1
ATOM 941 C CA . PRO A 1 124 ? -2.350 6.441 7.774 1.00 83.06 124 PRO A CA 1
ATOM 942 C C . PRO A 1 124 ? -1.597 7.468 8.620 1.00 83.06 124 PRO A C 1
ATOM 944 O O . PRO A 1 124 ? -0.458 7.255 9.023 1.00 83.06 124 PRO A O 1
ATOM 947 N N . GLY A 1 125 ? -2.242 8.602 8.885 1.00 78.56 125 GLY A N 1
ATOM 948 C CA . GLY A 1 125 ? -1.669 9.653 9.723 1.00 78.56 125 GLY A CA 1
ATOM 949 C C . GLY A 1 125 ? -0.632 10.556 9.045 1.00 78.56 125 GLY A C 1
ATOM 950 O O . GLY A 1 125 ? -0.127 11.447 9.717 1.00 78.56 125 GLY A O 1
ATOM 951 N N . ILE A 1 126 ? -0.366 10.425 7.735 1.00 78.44 126 ILE A N 1
ATOM 952 C CA . ILE A 1 126 ? 0.611 11.285 7.027 1.00 78.44 126 ILE A CA 1
ATOM 953 C C . ILE A 1 126 ? 0.257 12.783 7.063 1.00 78.44 126 ILE A C 1
ATOM 955 O O . ILE A 1 126 ? 1.132 13.636 6.962 1.00 78.44 126 ILE A O 1
ATOM 959 N N . LYS A 1 127 ? -1.032 13.117 7.221 1.00 78.00 127 LYS A N 1
ATOM 960 C CA . LYS A 1 127 ? -1.532 14.505 7.243 1.00 78.00 127 LYS A CA 1
ATOM 961 C C . LYS A 1 127 ? -1.781 15.060 8.649 1.00 78.00 127 LYS A C 1
ATOM 963 O O . LYS A 1 127 ? -2.048 16.249 8.777 1.00 78.00 127 LYS A O 1
ATOM 968 N N . SER A 1 128 ? -1.750 14.216 9.680 1.00 83.69 128 SER A N 1
ATOM 969 C CA . SER A 1 128 ? -2.042 14.618 11.063 1.00 83.69 128 SER A CA 1
ATOM 970 C C . SER A 1 128 ? -0.753 14.920 11.814 1.00 83.69 128 SER A C 1
ATOM 972 O O . SER A 1 128 ? 0.209 14.162 11.700 1.00 83.69 128 SER A O 1
ATOM 974 N N . SER A 1 129 ? -0.751 15.979 12.620 1.00 89.88 129 SER A N 1
ATOM 975 C CA . SER A 1 129 ? 0.376 16.269 13.513 1.00 89.88 129 SER A CA 1
ATOM 976 C C . SER A 1 129 ? 0.466 15.250 14.657 1.00 89.88 129 SER A C 1
ATOM 978 O O . SER A 1 129 ? -0.547 14.684 15.069 1.00 89.88 129 SER A O 1
ATOM 980 N N . GLU A 1 130 ? 1.660 15.051 15.219 1.00 89.69 130 GLU A N 1
ATOM 981 C CA . GLU A 1 130 ? 1.868 14.181 16.388 1.00 89.69 130 GLU A CA 1
ATOM 982 C C . GLU A 1 130 ? 0.988 14.598 17.578 1.00 89.69 130 GLU A C 1
ATOM 984 O O . GLU A 1 130 ? 0.400 13.756 18.253 1.00 89.69 130 GLU A O 1
ATOM 989 N N . ALA A 1 131 ? 0.835 15.906 17.806 1.00 90.12 131 ALA A N 1
ATOM 990 C CA . ALA A 1 131 ? -0.006 16.427 18.880 1.00 90.12 131 ALA A CA 1
ATOM 991 C C . ALA A 1 131 ? -1.481 16.022 18.706 1.00 90.12 131 ALA A C 1
ATOM 993 O O . ALA A 1 131 ? -2.097 15.540 19.656 1.00 90.12 131 ALA A O 1
ATOM 994 N N . GLU A 1 132 ? -2.022 16.145 17.489 1.00 90.19 132 GLU A N 1
ATOM 995 C CA . GLU A 1 132 ? -3.388 15.712 17.161 1.00 90.19 132 GLU A CA 1
ATOM 996 C C . GLU A 1 132 ? -3.542 14.189 17.304 1.00 90.19 132 GLU A C 1
ATOM 998 O O . GLU A 1 132 ? -4.552 13.700 17.812 1.00 90.19 132 GLU A O 1
ATOM 1003 N N . GLN A 1 133 ? -2.526 13.419 16.899 1.00 89.88 133 GLN A N 1
ATOM 1004 C CA . GLN A 1 133 ? -2.513 11.966 17.075 1.00 89.88 133 GLN A CA 1
ATOM 1005 C C . GLN A 1 133 ? -2.542 11.582 18.559 1.00 89.88 133 GLN A C 1
ATOM 1007 O O . GLN A 1 133 ? -3.329 10.723 18.956 1.00 89.88 133 GLN A O 1
ATOM 1012 N N . LEU A 1 134 ? -1.734 12.238 19.394 1.00 92.31 134 LEU A N 1
ATOM 1013 C CA . LEU A 1 134 ? -1.697 12.011 20.838 1.00 92.31 134 LEU A CA 1
ATOM 1014 C C . LEU A 1 134 ? -3.010 12.401 21.518 1.00 92.31 134 LEU A C 1
ATOM 1016 O O . LEU A 1 134 ? -3.473 11.691 22.412 1.00 92.31 134 LEU A O 1
ATOM 1020 N N . GLU A 1 135 ? -3.621 13.510 21.110 1.00 93.94 135 GLU A N 1
ATOM 1021 C CA .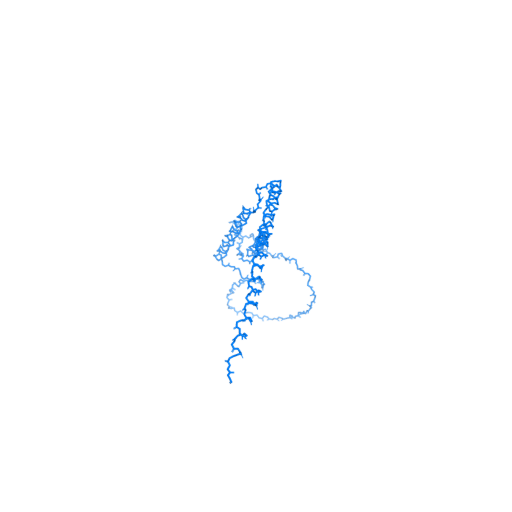 GLU A 1 135 ? -4.930 13.925 21.609 1.00 93.94 135 GLU A CA 1
ATOM 1022 C C . GLU A 1 135 ? -6.011 12.903 21.244 1.00 93.94 135 GLU A C 1
ATOM 1024 O O . GLU A 1 135 ? -6.738 12.439 22.125 1.00 93.94 135 GLU A O 1
ATOM 1029 N N . ARG A 1 136 ? -6.036 12.445 19.987 1.00 91.38 136 ARG A N 1
ATOM 1030 C CA . ARG A 1 136 ? -6.935 11.377 19.532 1.00 91.38 136 ARG A CA 1
ATOM 1031 C C . ARG A 1 136 ? -6.727 10.084 20.324 1.00 91.38 136 ARG A C 1
ATOM 1033 O O . ARG A 1 136 ? -7.704 9.449 20.710 1.00 91.38 136 ARG A O 1
ATOM 1040 N N . ILE A 1 137 ? -5.482 9.708 20.624 1.00 94.25 137 ILE A N 1
ATOM 1041 C CA . ILE A 1 137 ? -5.174 8.538 21.465 1.00 94.25 137 ILE A CA 1
ATOM 1042 C C . ILE A 1 137 ? -5.730 8.720 22.881 1.00 94.25 137 ILE A C 1
ATOM 1044 O O . ILE A 1 137 ? -6.341 7.798 23.420 1.00 94.25 137 ILE A O 1
ATOM 1048 N N . LYS A 1 138 ? -5.553 9.898 23.490 1.00 96.06 138 LYS A N 1
ATOM 1049 C CA . LYS A 1 138 ? -6.081 10.191 24.833 1.00 96.06 138 LYS A CA 1
ATOM 1050 C C . LYS A 1 138 ? -7.606 10.137 24.866 1.00 96.06 138 LYS A C 1
ATOM 1052 O O . LYS A 1 138 ? -8.160 9.564 25.803 1.00 96.06 138 LYS A O 1
ATOM 1057 N N . GLN A 1 139 ? -8.267 10.688 23.851 1.00 96.31 139 GLN A N 1
ATOM 1058 C CA . GLN A 1 139 ? -9.720 10.638 23.719 1.00 96.31 139 GLN A CA 1
ATOM 1059 C C . GLN A 1 139 ? -10.213 9.192 23.594 1.00 96.31 139 GLN A C 1
ATOM 1061 O O . GLN A 1 139 ? -11.035 8.761 24.400 1.00 96.31 139 GLN A O 1
ATOM 1066 N N . LEU A 1 140 ? -9.657 8.420 22.654 1.00 96.88 140 LEU A N 1
ATOM 1067 C CA . LEU A 1 140 ? -10.024 7.016 22.451 1.00 96.88 140 LEU A CA 1
ATOM 1068 C C . LEU A 1 140 ? -9.770 6.172 23.705 1.00 96.88 140 LEU A C 1
ATOM 1070 O O . LEU A 1 140 ? -10.584 5.321 24.044 1.00 96.88 140 LEU A O 1
ATOM 1074 N N . ALA A 1 141 ? -8.681 6.423 24.435 1.00 95.88 141 ALA A N 1
ATOM 1075 C CA . ALA A 1 141 ? -8.413 5.753 25.707 1.00 95.88 141 ALA A CA 1
ATOM 1076 C C . ALA A 1 141 ? -9.462 6.091 26.783 1.00 95.88 141 ALA A C 1
ATOM 1078 O O . ALA A 1 141 ? -9.809 5.232 27.594 1.00 95.88 141 ALA A O 1
ATOM 1079 N N . GLY A 1 142 ? -9.973 7.325 26.798 1.00 97.12 142 GLY A N 1
ATOM 1080 C CA . GLY A 1 142 ? -11.084 7.731 27.660 1.00 97.12 142 GLY A CA 1
ATOM 1081 C C . GLY A 1 142 ? -12.395 7.036 27.287 1.00 97.12 142 GLY A C 1
ATOM 1082 O O . GLY A 1 142 ? -13.050 6.459 28.154 1.00 97.12 142 GLY A O 1
ATOM 1083 N N . GLU A 1 143 ? -12.739 7.027 25.999 1.00 97.00 143 GLU A N 1
ATOM 1084 C CA . GLU A 1 143 ? -13.928 6.345 25.470 1.00 97.00 143 GLU A CA 1
ATOM 1085 C C . GLU A 1 143 ? -13.886 4.835 25.753 1.00 97.00 143 GLU A C 1
ATOM 1087 O O . GLU A 1 143 ? -14.878 4.261 26.204 1.00 97.00 143 GLU A O 1
ATOM 1092 N N . LEU A 1 144 ? -12.723 4.198 25.578 1.00 96.38 144 LEU A N 1
ATOM 1093 C CA . LEU A 1 144 ? -12.536 2.773 25.853 1.00 96.38 144 LEU A CA 1
ATOM 1094 C C . LEU A 1 144 ? -12.808 2.439 27.325 1.00 96.38 144 LEU A C 1
ATOM 1096 O O . LEU A 1 144 ? -13.501 1.465 27.611 1.00 96.38 144 LEU A O 1
ATOM 1100 N N . ARG A 1 145 ? -12.319 3.268 28.258 1.00 96.56 145 ARG A N 1
ATOM 1101 C CA . ARG A 1 145 ? -12.569 3.088 29.699 1.00 96.56 145 ARG A CA 1
ATOM 1102 C C . ARG A 1 145 ? -14.053 3.177 30.034 1.00 96.56 145 ARG A C 1
ATOM 1104 O O . ARG A 1 145 ? -14.555 2.326 30.761 1.00 96.56 145 ARG A O 1
ATOM 1111 N N . ALA A 1 146 ? -14.762 4.156 29.475 1.00 97.00 146 ALA A N 1
ATOM 1112 C CA . ALA A 1 146 ? -16.199 4.304 29.701 1.00 97.00 146 ALA A CA 1
ATOM 1113 C C . ALA A 1 146 ? -16.985 3.083 29.187 1.00 97.00 146 ALA A C 1
ATOM 1115 O O . ALA A 1 146 ? -17.833 2.536 29.895 1.00 97.00 146 ALA A O 1
ATOM 1116 N N . VAL A 1 147 ? -16.657 2.600 27.983 1.00 97.44 147 VAL A N 1
ATOM 1117 C CA . VAL A 1 147 ? -17.275 1.396 27.402 1.00 97.44 147 VAL A CA 1
ATOM 1118 C C . VAL A 1 147 ? -16.937 0.141 28.216 1.00 97.44 147 VAL A C 1
ATOM 1120 O O . VAL A 1 147 ? -17.787 -0.734 28.396 1.00 97.44 147 VAL A O 1
ATOM 1123 N N . GLU A 1 148 ? -15.718 0.024 28.741 1.00 96.50 148 GLU A N 1
ATOM 1124 C CA . GLU A 1 148 ? -15.322 -1.084 29.617 1.00 96.50 148 GLU A CA 1
ATOM 1125 C C . GLU A 1 148 ? -16.069 -1.073 30.957 1.00 96.50 148 GLU A C 1
ATOM 1127 O O . GLU A 1 148 ? -16.507 -2.133 31.417 1.00 96.50 148 GLU A O 1
ATOM 1132 N N . GLU A 1 149 ? -16.275 0.098 31.563 1.00 97.31 149 GLU A N 1
ATOM 1133 C CA . GLU A 1 149 ? -17.078 0.260 32.780 1.00 97.31 149 GLU A CA 1
ATOM 1134 C C . GLU A 1 149 ? -18.540 -0.136 32.545 1.00 97.31 149 GLU A C 1
ATOM 1136 O O . GLU A 1 149 ? -19.106 -0.907 33.327 1.00 97.31 149 GLU A O 1
ATOM 1141 N N . GLU A 1 150 ? -19.131 0.297 31.429 1.00 96.94 150 GLU A N 1
ATOM 1142 C CA . GLU A 1 150 ? -20.485 -0.097 31.030 1.00 96.94 150 GLU A CA 1
ATOM 1143 C C . GLU A 1 150 ? -20.580 -1.609 30.774 1.00 96.94 150 GLU A C 1
ATOM 1145 O O . GLU A 1 150 ? -21.510 -2.291 31.218 1.00 96.94 150 GLU A O 1
ATOM 1150 N N . ARG A 1 151 ? -19.585 -2.188 30.096 1.00 97.25 151 ARG A N 1
ATOM 1151 C CA . ARG A 1 151 ? -19.510 -3.638 29.892 1.00 97.25 151 ARG A CA 1
ATOM 1152 C C . ARG A 1 151 ? -19.413 -4.375 31.229 1.00 97.25 151 ARG A C 1
ATOM 1154 O O . ARG A 1 151 ? -20.007 -5.446 31.381 1.00 97.25 151 ARG A O 1
ATOM 1161 N N . SER A 1 152 ? -18.666 -3.835 32.188 1.00 96.81 152 SER A N 1
ATOM 1162 C CA . SER A 1 152 ? -18.489 -4.404 33.526 1.00 96.81 152 SER A CA 1
ATOM 1163 C C . SER A 1 152 ? -19.783 -4.359 34.344 1.00 96.81 152 SER A C 1
ATOM 1165 O O . SER A 1 152 ? -20.161 -5.366 34.954 1.00 96.81 152 SER A O 1
ATOM 1167 N N . SER A 1 153 ? -20.515 -3.242 34.309 1.00 96.62 153 SER A N 1
ATOM 1168 C CA . SER A 1 153 ? -21.800 -3.096 35.002 1.00 96.62 153 SER A CA 1
ATOM 1169 C C . SER A 1 153 ? -22.857 -4.039 34.425 1.00 96.62 153 SER A C 1
ATOM 1171 O O . SER A 1 153 ? -23.427 -4.839 35.173 1.00 96.62 153 SER A O 1
ATOM 1173 N N . LYS A 1 154 ? -23.016 -4.076 33.096 1.00 96.69 154 LYS A N 1
ATOM 1174 C CA . LYS A 1 154 ? -23.921 -5.009 32.405 1.00 96.69 154 LYS A CA 1
ATOM 1175 C C . LYS A 1 154 ? -23.577 -6.465 32.703 1.00 96.69 154 LYS A C 1
ATOM 1177 O O . LYS A 1 154 ? -24.461 -7.274 32.974 1.00 96.69 154 LYS A O 1
ATOM 1182 N N . ARG A 1 155 ? -22.287 -6.819 32.729 1.00 96.00 155 ARG A N 1
ATOM 1183 C CA . ARG A 1 155 ? -21.845 -8.175 33.103 1.00 96.00 155 ARG A CA 1
ATOM 1184 C C . ARG A 1 155 ? -22.208 -8.514 34.551 1.00 96.00 155 ARG A C 1
ATOM 1186 O O . ARG A 1 155 ? -22.578 -9.653 34.832 1.00 96.00 155 ARG A O 1
ATOM 1193 N N . ARG A 1 156 ? -22.130 -7.548 35.471 1.00 97.06 156 ARG A N 1
ATOM 1194 C CA . ARG A 1 156 ? -22.530 -7.731 36.874 1.00 97.06 156 ARG A CA 1
ATOM 1195 C C . ARG A 1 156 ? -24.037 -7.929 37.011 1.00 97.06 156 ARG A C 1
ATOM 1197 O O . ARG A 1 156 ? -24.464 -8.777 37.790 1.00 97.06 156 ARG A O 1
ATOM 1204 N N . GLU A 1 157 ? -24.837 -7.178 36.268 1.00 96.81 157 GLU A N 1
ATOM 1205 C CA . GLU A 1 157 ? -26.293 -7.346 36.236 1.00 96.81 157 GLU A CA 1
ATOM 1206 C C . GLU A 1 157 ? -26.697 -8.704 35.667 1.00 96.81 157 GLU A C 1
ATOM 1208 O O . GLU A 1 157 ? -27.495 -9.406 36.288 1.00 96.81 157 GLU A O 1
ATOM 1213 N N . LEU A 1 158 ? -26.072 -9.124 34.563 1.00 96.56 158 LEU A N 1
ATOM 1214 C CA . LEU A 1 158 ? -26.257 -10.462 34.001 1.00 96.56 158 LEU A CA 1
ATOM 1215 C C . LEU A 1 158 ? -25.905 -11.556 35.012 1.00 96.56 158 LEU A C 1
ATOM 1217 O O . LEU A 1 158 ? -26.646 -12.526 35.128 1.00 96.56 158 LEU A O 1
ATOM 1221 N N . ARG A 1 159 ? -24.826 -11.391 35.790 1.00 96.19 159 ARG A N 1
ATOM 1222 C CA . ARG A 1 159 ? -24.469 -12.342 36.853 1.00 96.19 159 ARG A CA 1
ATOM 1223 C C . ARG A 1 159 ? -25.554 -12.432 37.923 1.00 96.19 159 ARG A C 1
ATOM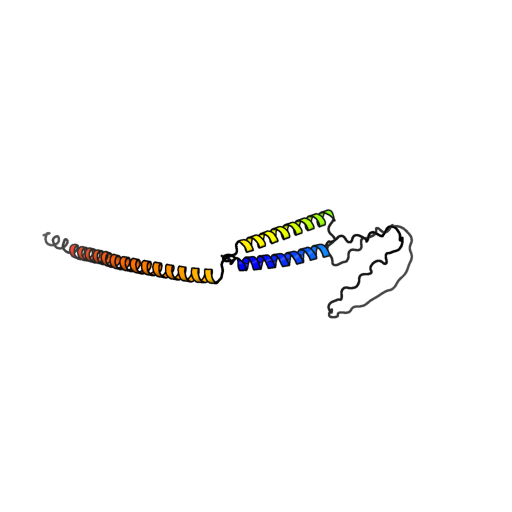 1225 O O . ARG A 1 159 ? -25.979 -13.529 38.254 1.00 96.19 159 ARG A O 1
ATOM 1232 N N . LYS A 1 160 ? -26.046 -11.288 38.412 1.00 97.00 160 LYS A N 1
ATOM 1233 C CA . LYS A 1 160 ? -27.131 -11.239 39.407 1.00 97.00 160 LYS A CA 1
ATOM 1234 C C . LYS A 1 160 ? -28.417 -11.874 38.881 1.00 97.00 160 LYS A C 1
ATOM 1236 O O . LYS A 1 160 ? -29.128 -12.535 39.629 1.00 97.00 160 LYS A O 1
ATOM 1241 N N . LEU A 1 161 ? -28.753 -11.642 37.612 1.00 96.06 161 LEU A N 1
ATOM 1242 C CA . LEU A 1 161 ? -29.933 -12.243 36.999 1.00 96.06 161 LEU A CA 1
ATOM 1243 C C . LEU A 1 161 ? -29.747 -13.754 36.811 1.00 96.06 161 LEU A C 1
ATOM 1245 O O . LEU A 1 161 ? -30.668 -14.510 37.099 1.00 96.06 161 LEU A O 1
ATOM 1249 N N . GLY A 1 162 ? -28.546 -14.185 36.419 1.00 95.81 162 GLY A N 1
ATOM 1250 C CA . GLY A 1 162 ? -28.158 -15.593 36.356 1.00 95.81 162 GLY A CA 1
ATOM 1251 C C . GLY A 1 162 ? -28.293 -16.293 37.707 1.00 95.81 162 GLY A C 1
ATOM 1252 O O . GLY A 1 162 ? -28.942 -17.326 37.778 1.00 95.81 162 GLY A O 1
ATOM 1253 N N . GLU A 1 163 ? -27.789 -15.693 38.788 1.00 95.94 163 GLU A N 1
ATOM 1254 C CA . GLU A 1 163 ? -27.931 -16.215 40.158 1.00 95.94 163 GLU A CA 1
ATOM 1255 C C . GLU A 1 163 ? -29.407 -16.338 40.584 1.00 95.94 163 GLU A C 1
ATOM 1257 O O . GLU A 1 163 ? -29.786 -17.310 41.233 1.00 95.94 163 GLU A O 1
ATOM 1262 N N . LYS A 1 164 ? -30.275 -15.393 40.188 1.00 95.56 164 LYS A N 1
ATOM 1263 C CA . LYS A 1 164 ? -31.725 -15.481 40.453 1.00 95.56 164 LYS A CA 1
ATOM 1264 C C . LYS A 1 164 ? -32.381 -16.633 39.696 1.00 95.56 164 LYS A C 1
ATOM 1266 O O . LYS A 1 164 ? -33.194 -17.350 40.273 1.00 95.56 164 LYS A O 1
ATOM 1271 N N . VAL A 1 165 ? -32.058 -16.788 38.412 1.00 95.81 165 VAL A N 1
ATOM 1272 C CA . VAL A 1 165 ? -32.584 -17.878 37.578 1.00 95.81 165 VAL A CA 1
ATOM 1273 C C . VAL A 1 165 ? -32.106 -19.227 38.111 1.00 95.81 165 VAL A C 1
ATOM 1275 O O . VAL A 1 165 ? -32.923 -20.131 38.265 1.00 95.81 165 VAL A O 1
ATOM 1278 N N . ASP A 1 166 ? -30.829 -19.340 38.473 1.00 94.62 166 ASP A N 1
ATOM 1279 C CA . ASP A 1 166 ? -30.248 -20.550 39.057 1.00 94.62 166 ASP A CA 1
ATOM 1280 C C . ASP A 1 166 ? -30.884 -20.888 40.416 1.00 94.62 166 ASP A C 1
ATOM 1282 O O . ASP A 1 166 ? -31.252 -22.031 40.671 1.00 94.62 166 ASP A O 1
ATOM 1286 N N . GLY A 1 167 ? -31.160 -19.880 41.252 1.00 94.19 167 GLY A N 1
ATOM 1287 C CA . GLY A 1 167 ? -31.912 -20.058 42.497 1.00 94.19 167 GLY A CA 1
ATOM 1288 C C . GLY A 1 167 ? -33.340 -20.582 42.285 1.00 94.19 167 GLY A C 1
ATOM 1289 O O . GLY A 1 167 ? -33.787 -21.472 43.012 1.00 94.19 167 GLY A O 1
ATOM 1290 N N . LEU A 1 168 ? -34.058 -20.081 41.271 1.00 94.50 168 LEU A N 1
ATOM 1291 C CA . LEU A 1 168 ? -35.395 -20.576 40.909 1.00 94.50 168 LEU A CA 1
ATOM 1292 C C . LEU A 1 168 ? -35.349 -22.006 40.345 1.00 94.50 168 LEU A C 1
ATOM 1294 O O . LEU A 1 168 ? -36.204 -22.831 40.678 1.00 94.50 168 LEU A O 1
ATOM 1298 N N . LEU A 1 169 ? -34.345 -22.326 39.528 1.00 92.44 169 LEU A N 1
ATOM 1299 C CA . LEU A 1 169 ? -34.102 -23.682 39.029 1.00 92.44 169 LEU A CA 1
ATOM 1300 C C . LEU A 1 169 ? -33.760 -24.648 40.169 1.00 92.44 169 LEU A C 1
ATOM 1302 O O . LEU A 1 169 ? -34.331 -25.735 40.242 1.00 92.44 169 LEU A O 1
ATOM 1306 N N . GLY A 1 170 ? -32.915 -24.239 41.114 1.00 89.94 170 GLY A N 1
ATOM 1307 C CA . GLY A 1 170 ? -32.597 -25.017 42.310 1.00 89.94 170 GLY A CA 1
ATOM 1308 C C . GLY A 1 170 ? -33.833 -25.299 43.167 1.00 89.94 170 GLY A C 1
ATOM 1309 O O . GLY A 1 170 ? -34.064 -26.442 43.562 1.00 89.94 170 GLY A O 1
ATOM 1310 N N . ALA A 1 171 ? -34.682 -24.292 43.396 1.00 88.25 171 ALA A N 1
ATOM 1311 C CA . ALA A 1 171 ? -35.916 -24.446 44.168 1.00 88.25 171 ALA A CA 1
ATOM 1312 C C . ALA A 1 171 ? -36.951 -25.351 43.476 1.00 88.25 171 ALA A C 1
ATOM 1314 O O . ALA A 1 171 ? -37.572 -26.192 44.129 1.00 88.25 171 ALA A O 1
ATOM 1315 N N . THR A 1 172 ? -37.133 -25.217 42.159 1.00 82.69 172 THR A N 1
ATOM 1316 C CA . THR A 1 172 ? -38.059 -26.070 41.390 1.00 82.69 172 THR A CA 1
ATOM 1317 C C . THR A 1 172 ? -37.558 -27.512 41.272 1.00 82.69 172 THR A C 1
ATOM 1319 O O . THR A 1 172 ? -38.360 -28.444 41.378 1.00 82.69 172 THR A O 1
ATOM 1322 N N . CYS A 1 173 ? -36.245 -27.717 41.142 1.00 77.25 173 CYS A N 1
ATOM 1323 C CA . CYS A 1 173 ? -35.621 -29.040 41.145 1.00 77.25 173 CYS A CA 1
ATOM 1324 C C . CYS A 1 173 ? -35.723 -29.716 42.526 1.00 77.25 173 CYS A C 1
ATOM 1326 O O . CYS A 1 173 ? -36.126 -30.876 42.618 1.00 77.25 173 CYS A O 1
ATOM 1328 N N . PHE A 1 174 ? -35.472 -28.979 43.616 1.00 70.56 174 PHE A N 1
ATOM 1329 C CA . PHE A 1 174 ? -35.653 -29.485 44.980 1.00 70.56 174 PHE A CA 1
ATOM 1330 C C . PHE A 1 174 ? -37.126 -29.819 45.258 1.00 70.56 174 PHE A C 1
ATOM 1332 O O . PHE A 1 174 ? -37.435 -30.930 45.672 1.00 70.56 174 PHE A O 1
ATOM 1339 N N . SER A 1 175 ? -38.059 -28.918 44.942 1.00 63.84 175 SER A N 1
ATOM 1340 C CA . SER A 1 175 ? -39.502 -29.159 45.099 1.00 63.84 175 SER A CA 1
ATOM 1341 C C . SER A 1 175 ? -39.980 -30.393 44.319 1.00 63.84 175 SER A C 1
ATOM 1343 O O . SER A 1 175 ? -40.650 -31.260 44.880 1.00 63.84 175 SER A O 1
ATOM 1345 N N . SER A 1 176 ? -39.552 -30.551 43.062 1.00 58.97 176 SER A N 1
ATOM 1346 C CA . SER A 1 176 ? -39.865 -31.748 42.268 1.00 58.97 176 SER A CA 1
ATOM 1347 C C . SER A 1 176 ? -39.271 -33.022 42.882 1.00 58.97 176 SER A C 1
ATOM 1349 O O . SER A 1 176 ? -39.940 -34.054 42.917 1.00 58.97 176 SER A O 1
ATOM 1351 N N . SER A 1 177 ? -38.061 -32.953 43.448 1.00 61.91 177 SER A N 1
ATOM 1352 C CA . SER A 1 177 ? -37.436 -34.077 44.158 1.00 61.91 177 SER A CA 1
ATOM 1353 C C . SER A 1 177 ? -38.164 -34.470 45.453 1.00 61.91 177 SER A C 1
ATOM 1355 O O . SER A 1 177 ? -38.103 -35.637 45.834 1.00 61.91 177 SER A O 1
ATOM 1357 N N . TRP A 1 178 ? -38.851 -33.543 46.129 1.00 56.16 178 TRP A N 1
ATOM 1358 C CA . TRP A 1 178 ? -39.630 -33.819 47.350 1.00 56.16 178 TRP A CA 1
ATOM 1359 C C . TRP A 1 178 ? -41.090 -34.205 47.081 1.00 56.16 178 TRP A C 1
ATOM 1361 O O . TRP A 1 178 ? -41.718 -34.839 47.927 1.00 56.16 178 TRP A O 1
ATOM 1371 N N . ILE A 1 179 ? -41.632 -33.871 45.907 1.00 54.72 179 ILE A N 1
ATOM 1372 C CA . ILE A 1 179 ? -43.012 -34.203 45.515 1.00 54.72 179 ILE A CA 1
ATOM 1373 C C . ILE A 1 179 ? -43.111 -35.606 44.885 1.00 54.72 179 ILE A C 1
ATOM 1375 O O . ILE A 1 179 ? -44.139 -36.269 45.029 1.00 54.72 179 ILE A O 1
ATOM 1379 N N . LEU A 1 180 ? -42.045 -36.116 44.257 1.00 51.53 180 LEU A N 1
ATOM 1380 C CA . LEU A 1 180 ? -42.044 -37.442 43.617 1.00 51.53 180 LEU A CA 1
ATOM 1381 C C . LEU A 1 180 ? -41.950 -38.696 44.529 1.00 51.53 180 LEU A C 1
ATOM 1383 O O . LEU A 1 180 ? -42.382 -39.751 44.063 1.00 51.53 180 LEU A O 1
ATOM 1387 N N . PRO A 1 181 ? -41.488 -38.677 45.799 1.00 53.25 181 PRO A N 1
ATOM 1388 C CA . PRO A 1 181 ? -41.494 -39.882 46.636 1.00 53.25 181 PRO A CA 1
ATOM 1389 C C . PRO A 1 181 ? -42.793 -40.108 47.438 1.00 53.25 181 PRO A C 1
ATOM 1391 O O . PRO A 1 181 ? -42.978 -41.194 47.986 1.00 53.25 181 PRO A O 1
ATOM 1394 N N . VAL A 1 182 ? -43.723 -39.143 47.515 1.00 50.41 182 VAL A N 1
ATOM 1395 C CA . VAL A 1 182 ? -44.914 -39.255 48.394 1.00 50.41 182 VAL A CA 1
ATOM 1396 C C . VAL A 1 182 ? -46.122 -39.920 47.719 1.00 50.41 182 VAL A C 1
ATOM 1398 O O . VAL A 1 182 ? -46.976 -40.489 48.402 1.00 50.41 182 VAL A O 1
ATOM 1401 N N . THR A 1 183 ? -46.202 -39.942 46.389 1.00 50.78 183 THR A N 1
ATOM 1402 C CA . THR A 1 183 ? -47.347 -40.543 45.679 1.00 50.78 183 THR A CA 1
ATOM 1403 C C . THR A 1 183 ? -47.236 -42.055 45.474 1.00 50.78 183 THR A C 1
ATOM 1405 O O . THR A 1 183 ? -48.255 -42.688 45.203 1.00 50.78 183 THR A O 1
ATOM 1408 N N . ASN A 1 184 ? -46.064 -42.671 45.686 1.00 50.69 184 ASN A N 1
ATOM 1409 C CA . ASN A 1 184 ? -45.890 -44.122 45.505 1.00 50.69 184 ASN A CA 1
ATOM 1410 C C . ASN A 1 184 ? -45.992 -44.953 46.803 1.00 50.69 184 ASN A C 1
ATOM 1412 O O . ASN A 1 184 ? -45.923 -46.177 46.754 1.00 50.69 184 ASN A O 1
ATOM 1416 N N . ARG A 1 185 ? -46.191 -44.330 47.978 1.00 48.47 185 ARG A N 1
ATOM 1417 C CA . ARG A 1 185 ? -46.305 -45.065 49.259 1.00 48.47 185 ARG A CA 1
ATOM 1418 C C . ARG A 1 185 ? -47.734 -45.462 49.642 1.00 48.47 185 ARG A C 1
ATOM 1420 O O . ARG A 1 185 ? -47.905 -46.275 50.535 1.00 48.47 185 ARG A O 1
ATOM 1427 N N . ARG A 1 186 ? -48.760 -44.936 48.959 1.00 46.06 186 ARG A N 1
ATOM 1428 C CA . ARG A 1 186 ? -50.174 -45.275 49.230 1.00 46.06 186 ARG A CA 1
ATOM 1429 C C . ARG A 1 186 ? -50.769 -46.370 48.332 1.00 46.06 186 ARG A C 1
ATOM 1431 O O . ARG A 1 186 ? -51.927 -46.720 48.512 1.00 46.06 186 ARG A O 1
ATOM 1438 N N . ARG A 1 187 ? -49.995 -46.935 47.393 1.00 47.81 187 ARG A N 1
ATOM 1439 C CA . ARG A 1 187 ? -50.417 -48.068 46.538 1.00 47.81 187 ARG A CA 1
ATOM 1440 C C . ARG A 1 187 ? -49.846 -49.427 46.995 1.00 47.81 187 ARG A C 1
ATOM 1442 O O . ARG A 1 187 ? -50.126 -50.433 46.362 1.00 47.81 187 ARG A O 1
ATOM 1449 N N . ALA A 1 188 ? -49.084 -49.479 48.091 1.00 50.28 188 ALA A N 1
ATOM 1450 C CA . ALA A 1 188 ? -48.495 -50.725 48.601 1.00 50.28 188 ALA A CA 1
ATOM 1451 C C . ALA A 1 188 ? -49.271 -51.383 49.769 1.00 50.28 188 ALA A C 1
ATOM 1453 O O . ALA A 1 188 ? -48.923 -52.488 50.160 1.00 50.28 188 ALA A O 1
ATOM 1454 N N . GLU A 1 189 ? -50.330 -50.756 50.303 1.00 49.56 189 GLU A N 1
ATOM 1455 C CA . GLU A 1 189 ? -51.134 -51.285 51.433 1.00 49.56 189 GLU A CA 1
ATOM 1456 C C . GLU A 1 189 ? -52.528 -51.803 51.021 1.00 49.56 189 GLU A C 1
ATOM 1458 O O . GLU A 1 189 ? -53.441 -51.923 51.833 1.00 49.56 189 GLU A O 1
ATOM 1463 N N . SER A 1 190 ? -52.739 -52.122 49.744 1.00 51.00 190 SER A N 1
ATOM 1464 C CA . SER A 1 190 ? -53.973 -52.784 49.303 1.00 51.00 190 SER A CA 1
ATOM 1465 C C . SER A 1 190 ? -53.683 -53.814 48.229 1.00 51.00 190 SER A C 1
ATOM 1467 O O . SER A 1 190 ? -53.862 -53.549 47.044 1.00 51.00 190 SER A O 1
ATOM 1469 N N . GLN A 1 191 ? -53.255 -54.993 48.665 1.00 41.78 191 GLN A N 1
ATOM 1470 C CA . GLN A 1 191 ? -53.624 -56.263 48.046 1.00 41.78 191 GLN A CA 1
ATOM 1471 C C . GLN A 1 191 ? -53.587 -57.361 49.133 1.00 41.78 191 GLN A C 1
ATOM 1473 O O . GLN A 1 191 ? -52.660 -57.334 49.945 1.00 41.78 191 GLN A O 1
ATOM 1478 N N . PRO A 1 192 ? -54.624 -58.219 49.215 1.00 55.34 192 PRO A N 1
ATOM 1479 C CA . PRO A 1 192 ? -54.767 -59.269 50.229 1.00 55.34 192 PRO A CA 1
ATOM 1480 C C . PRO A 1 192 ? -53.833 -60.465 50.009 1.00 55.34 192 PRO A C 1
ATOM 1482 O O . PRO A 1 192 ? -53.410 -60.685 48.851 1.00 55.34 192 PRO A O 1
#

pLDDT: mean 72.43, std 22.83, range [28.25, 97.44]